Protein AF-K3XAG9-F1 (afdb_monomer)

Sequence (320 aa):
MLSTRRTRASVVAALALLCLGATLAASASCPAAPACTLSTDCGSACNATQACLATIVSCQCFGEMANQLVLLIPFDPTKSLALRTTQLEYKEIVSGSDDTASNSWATNDDLKKIAALRLPSSITDVVIRGGTSLVGLNKSVVANVAFDESFLSIQTSLTKIMLENLNLTASMANLAANLPQNLVSMSFQNNLLKEFPASLSAQKDCQYLYLGYNNIAEINPSHEMSALTELALQVNEVSSFTAYFPKLTFLDLANNQLKGVPETISKHESLTTLHLGGNSIPAFVQSHVAQSIKTLTLYRNHMTKFDAILPNLEYLYRGG

Radius of gyration: 21.8 Å; Cα contacts (8 Å, |Δi|>4): 794; chains: 1; bounding box: 45×39×65 Å

Organism: Globisporangium ultimum (strain ATCC 200006 / CBS 805.95 / DAOM BR144) (NCBI:txid431595)

pLDDT: mean 83.32, std 18.49, range [27.48, 98.88]

Nearest PDB structures (foldseek):
  7xzh-assembly1_A  TM=6.993E-01  e=4.213E-06  Homo sapiens
  3o6n-assembly1_A  TM=7.208E-01  e=1.856E-04  Anopheles gambiae
  4xgo-assembly1_B  TM=5.008E-01  e=3.084E-04  Anopheles gambiae
  1xeu-assembly1_A  TM=8.251E-01  e=3.929E-02  Listeria monocytogenes
  8suf-assembly2_B  TM=3.549E-01  e=1.856E-04  Caenorhabditis elegans

Secondary structure (DSSP, 8-state):
--------HHHHHHHTTTTSS-----SS---SPPTTEEES--TTSS-TT-EEEE-SS-EEEE--BTTEEEEEE---HHHHHHT-SS--SS--------TTTT-TTTB-SS--EEPPP---TT--EEEEEESS-SS---TT--B--EE-TTTTTT-TT--EEEEESB--TTTHHHHHHHS-TT-SEEE-TTS--SS--GGGGG-SS--EEE-TTS---EE-GGG--TT--EEE--SS---EE----TT--EEE--SS--SS--GGGGG-TT--EEE-TTS---EEEGGG--TT--EEE--SS---EEE---TT--EEE---

Foldseek 3Di:
DDDDDDDPPPVCVVVVCQQPDDDDEADDDADPDPALEKELVGPPQDPNQWIWHDTNHHIQTFDPDQAETAAEEEADQVVLVVQDPDDDPDWPPPDADQCCVVPVSRYDHSHAEYEAYDHDLSHQEYHHEYHRHPDDDTQSQAHEHYYDLQNDLPPQNHQYYAYERHQCQPPLLSCLQRHHLNHQEYHYYRRQDQADNLSVLSNANHAYYHHDSYAHAEAAQSNEHANHAEYAHANYAHQYHHHAHANHQYYHPAQYAHQAQHLNQLVNLNHAEYEHDNYAHQEDEQSNDNLNHQYYAHHNYNYPYYHHDNPNHNYYHHHD

InterPro domains:
  IPR001611 Leucine-rich repeat [PF00560] (247-266)
  IPR032675 Leucine-rich repeat domain superfamily [G3DSA:3.80.10.10] (80-320)
  IPR050333 Small Leucine-Rich Proteoglycans [PTHR45712] (154-316)

Mean predicted aligned error: 8.69 Å

Structure (mmCIF, N/CA/C/O backbone):
data_AF-K3XAG9-F1
#
_entry.id   AF-K3XAG9-F1
#
loop_
_atom_site.group_PDB
_atom_site.id
_atom_site.type_symbol
_atom_site.label_atom_id
_atom_site.label_alt_id
_atom_site.label_comp_id
_atom_site.label_asym_id
_atom_site.label_entity_id
_atom_site.label_seq_id
_atom_site.pdbx_PDB_ins_code
_atom_site.Cartn_x
_atom_site.Cartn_y
_atom_site.Cartn_z
_atom_site.occupancy
_atom_site.B_iso_or_equiv
_atom_site.auth_seq_id
_atom_site.auth_comp_id
_atom_site.auth_asym_id
_atom_site.auth_atom_id
_atom_site.pdbx_PDB_model_num
ATOM 1 N N . MET A 1 1 ? -22.685 -20.850 -14.325 1.00 33.16 1 MET A N 1
ATOM 2 C CA . MET A 1 1 ? -22.200 -21.282 -15.651 1.00 33.16 1 MET A CA 1
ATOM 3 C C . MET A 1 1 ? -20.688 -21.360 -15.591 1.00 33.16 1 MET A C 1
ATOM 5 O O . MET A 1 1 ? -20.030 -20.333 -15.495 1.00 33.16 1 MET A O 1
ATOM 9 N N . LEU A 1 2 ? -20.161 -22.582 -15.522 1.00 33.16 2 LEU A N 1
ATOM 10 C CA . LEU A 1 2 ? -18.733 -22.850 -15.628 1.00 33.16 2 LEU A CA 1
ATOM 11 C C . LEU A 1 2 ? -18.311 -22.661 -17.089 1.00 33.16 2 LEU A C 1
ATOM 13 O O . LEU A 1 2 ? -18.814 -23.368 -17.954 1.00 33.16 2 LEU A O 1
ATOM 17 N N . SER A 1 3 ? -17.375 -21.752 -17.345 1.00 27.48 3 SER A N 1
ATOM 18 C CA . SER A 1 3 ? -16.621 -21.698 -18.599 1.00 27.48 3 SER A CA 1
ATOM 19 C C . SER A 1 3 ? -15.142 -21.890 -18.278 1.00 27.48 3 SER A C 1
ATOM 21 O O . SER A 1 3 ? -14.403 -20.954 -17.989 1.00 27.48 3 SER A O 1
ATOM 23 N N . THR A 1 4 ? -14.771 -23.166 -18.230 1.00 30.66 4 THR A N 1
ATOM 24 C CA . THR A 1 4 ? -13.507 -23.747 -18.705 1.00 30.66 4 THR A CA 1
ATOM 25 C C . THR A 1 4 ? -12.382 -22.777 -19.092 1.00 30.66 4 THR A C 1
ATOM 27 O O . THR A 1 4 ? -12.393 -22.154 -20.150 1.00 30.66 4 THR A O 1
ATOM 30 N N . ARG A 1 5 ? -11.324 -22.786 -18.269 1.00 37.97 5 ARG A N 1
ATOM 31 C CA . ARG A 1 5 ? -9.939 -22.546 -18.702 1.00 37.97 5 ARG A CA 1
ATOM 32 C C . ARG A 1 5 ? -9.543 -23.528 -19.815 1.00 37.97 5 ARG A C 1
ATOM 34 O O . ARG A 1 5 ? -9.988 -24.672 -19.796 1.00 37.97 5 ARG A O 1
ATOM 41 N N . ARG A 1 6 ? -8.537 -23.104 -20.594 1.00 30.83 6 ARG A N 1
ATOM 42 C CA . ARG A 1 6 ? -7.684 -23.843 -21.555 1.00 30.83 6 ARG A CA 1
ATOM 43 C C . ARG A 1 6 ? -8.070 -23.655 -23.023 1.00 30.83 6 ARG A C 1
ATOM 45 O O . ARG A 1 6 ? -8.668 -24.538 -23.605 1.00 30.83 6 ARG A O 1
ATOM 52 N N . THR A 1 7 ? -7.603 -22.549 -23.606 1.00 31.84 7 THR A N 1
ATOM 53 C CA . THR A 1 7 ? -6.753 -22.546 -24.817 1.00 31.84 7 THR A CA 1
ATOM 54 C C . THR A 1 7 ? -6.330 -21.112 -25.156 1.00 31.84 7 THR A C 1
ATOM 56 O O . THR A 1 7 ? -6.994 -20.412 -25.910 1.00 31.84 7 THR A O 1
ATOM 59 N N . ARG A 1 8 ? -5.166 -20.690 -24.655 1.00 32.69 8 ARG A N 1
ATOM 60 C CA . ARG A 1 8 ? -4.232 -19.869 -25.447 1.00 32.69 8 ARG A CA 1
ATOM 61 C C . ARG A 1 8 ? -2.871 -20.565 -25.514 1.00 32.69 8 ARG A C 1
ATOM 63 O O . ARG A 1 8 ? -1.832 -19.942 -25.419 1.00 32.69 8 ARG A O 1
ATOM 70 N N . ALA A 1 9 ? -2.880 -21.884 -25.710 1.00 31.00 9 ALA A N 1
ATOM 71 C CA . ALA A 1 9 ? -1.668 -22.627 -26.062 1.00 31.00 9 ALA A CA 1
ATOM 72 C C . ALA A 1 9 ? -1.166 -22.287 -27.485 1.00 31.00 9 ALA A C 1
ATOM 74 O O . ALA A 1 9 ? -0.045 -22.629 -27.831 1.00 31.00 9 ALA A O 1
ATOM 75 N N . SER A 1 10 ? -1.961 -21.578 -28.295 1.00 31.47 10 SER A N 1
ATOM 76 C CA . SER A 1 10 ? -1.649 -21.316 -29.707 1.00 31.47 10 SER A CA 1
ATOM 77 C C . SER A 1 10 ? -0.977 -19.961 -29.977 1.00 31.47 10 SER A C 1
ATOM 79 O O . SER A 1 10 ? -0.495 -19.746 -31.079 1.00 31.47 10 SER A O 1
ATOM 81 N N . VAL A 1 11 ? -0.930 -19.055 -28.991 1.00 35.19 11 VAL A N 1
ATOM 82 C CA . VAL A 1 11 ? -0.227 -17.753 -29.099 1.00 35.19 11 VAL A CA 1
ATOM 83 C C . VAL A 1 11 ? 0.917 -17.658 -28.080 1.00 35.19 11 VAL A C 1
ATOM 85 O O . VAL A 1 11 ? 1.967 -17.095 -28.373 1.00 35.19 11 VAL A O 1
ATOM 88 N N . VAL A 1 12 ? 0.777 -18.320 -26.924 1.00 33.12 12 VAL A N 1
ATOM 89 C CA . VAL A 1 12 ? 1.811 -18.390 -25.874 1.00 33.12 12 VAL A CA 1
ATOM 90 C C . VAL A 1 12 ? 3.065 -19.144 -26.337 1.00 33.12 12 VAL A C 1
ATOM 92 O O . VAL A 1 12 ? 4.166 -18.799 -25.925 1.00 33.12 12 VAL A O 1
ATOM 95 N N . ALA A 1 13 ? 2.940 -20.112 -27.252 1.00 30.38 13 ALA A N 1
ATOM 96 C CA . ALA A 1 13 ? 4.100 -20.822 -27.798 1.00 30.38 13 ALA A CA 1
ATOM 97 C C . ALA A 1 13 ? 4.979 -19.957 -28.727 1.00 30.38 13 ALA A C 1
ATOM 99 O O . ALA A 1 13 ? 6.118 -20.329 -28.982 1.00 30.38 13 ALA A O 1
ATOM 100 N N . ALA A 1 14 ? 4.486 -18.812 -29.214 1.00 34.28 14 ALA A N 1
ATOM 101 C CA . ALA A 1 14 ? 5.278 -17.892 -30.033 1.00 34.28 14 ALA A CA 1
ATOM 102 C C . ALA A 1 14 ? 5.925 -16.757 -29.212 1.00 34.28 14 ALA A C 1
ATOM 104 O O . ALA A 1 14 ? 6.956 -16.235 -29.621 1.00 34.28 14 ALA A O 1
ATOM 105 N N . LEU A 1 15 ? 5.361 -16.401 -28.050 1.00 38.75 15 LEU A N 1
ATOM 106 C CA . LEU A 1 15 ? 5.875 -15.325 -27.188 1.00 38.75 15 LEU A CA 1
ATOM 107 C C . LEU A 1 15 ? 6.821 -15.836 -26.089 1.00 38.75 15 LEU A C 1
ATOM 109 O O . LEU A 1 15 ? 7.868 -15.237 -25.877 1.00 38.75 15 LEU A O 1
ATOM 113 N N . ALA A 1 16 ? 6.565 -17.015 -25.504 1.00 36.56 16 ALA A N 1
ATOM 114 C CA . ALA A 1 16 ? 7.420 -17.604 -24.460 1.00 36.56 16 ALA A CA 1
ATOM 115 C C . ALA A 1 16 ? 8.834 -18.021 -24.940 1.00 36.56 16 ALA A C 1
ATOM 117 O O . ALA A 1 16 ? 9.671 -18.431 -24.135 1.00 36.56 16 ALA A O 1
ATOM 118 N N . LEU A 1 17 ? 9.112 -17.926 -26.245 1.00 41.03 17 LEU A N 1
ATOM 119 C CA . LEU A 1 17 ? 10.431 -18.169 -26.839 1.00 41.03 17 LEU A CA 1
ATOM 120 C C . LEU A 1 17 ? 11.261 -16.891 -27.050 1.00 41.03 17 LEU A C 1
ATOM 122 O O . LEU A 1 17 ? 12.435 -16.989 -27.400 1.00 41.03 17 LEU A O 1
ATOM 126 N N . LEU A 1 18 ? 10.722 -15.695 -26.798 1.00 48.84 18 LEU A N 1
ATOM 127 C CA . LEU A 1 18 ? 11.417 -14.442 -27.126 1.00 48.84 18 LEU A CA 1
ATOM 128 C C . LEU A 1 18 ? 12.482 -14.000 -26.116 1.00 48.84 18 LEU A C 1
ATOM 130 O O . LEU A 1 18 ? 13.228 -13.074 -26.414 1.00 48.84 18 LEU A O 1
ATOM 134 N N . CYS A 1 19 ? 12.617 -14.667 -24.966 1.00 49.66 19 CYS A N 1
ATOM 135 C CA . CYS A 1 19 ? 13.745 -14.477 -24.038 1.00 49.66 19 CYS A CA 1
ATOM 136 C C . CYS A 1 19 ? 14.527 -15.792 -23.774 1.00 49.66 19 CYS A C 1
ATOM 138 O O . CYS A 1 19 ? 15.356 -15.842 -22.861 1.00 49.66 19 CYS A O 1
ATOM 140 N N . LEU A 1 20 ? 14.305 -16.848 -24.575 1.00 43.75 20 LEU A N 1
ATOM 141 C CA . LEU A 1 20 ? 15.031 -18.126 -24.518 1.00 43.75 20 LEU A CA 1
ATOM 142 C C . LEU A 1 20 ? 15.520 -18.529 -25.918 1.00 43.75 20 LEU A C 1
ATOM 144 O O . LEU A 1 20 ? 14.846 -19.244 -26.646 1.00 43.75 20 LEU A O 1
ATOM 148 N N . GLY A 1 21 ? 16.732 -18.084 -26.252 1.00 49.22 21 GLY A N 1
ATOM 149 C CA . GLY A 1 21 ? 17.584 -18.700 -27.270 1.00 49.22 21 GLY A CA 1
ATOM 150 C C . GLY A 1 21 ? 17.006 -18.817 -28.683 1.00 49.22 21 GLY A C 1
ATOM 151 O O . GLY A 1 21 ? 16.682 -19.914 -29.115 1.00 49.22 21 GLY A O 1
ATOM 152 N N . ALA A 1 22 ? 17.017 -17.731 -29.456 1.00 33.47 22 ALA A N 1
ATOM 153 C CA . ALA A 1 22 ? 17.158 -17.821 -30.908 1.00 33.47 22 ALA A CA 1
ATOM 154 C C . ALA A 1 22 ? 17.734 -16.518 -31.469 1.00 33.47 22 ALA A C 1
ATOM 156 O O . ALA A 1 22 ? 17.211 -15.430 -31.246 1.00 33.47 22 ALA A O 1
ATOM 157 N N . THR A 1 23 ? 18.832 -16.646 -32.207 1.00 40.75 23 THR A N 1
ATOM 158 C CA . THR A 1 23 ? 19.365 -15.611 -33.088 1.00 40.75 23 THR A CA 1
ATOM 159 C C . THR A 1 23 ? 18.392 -15.398 -34.240 1.00 40.75 23 THR A C 1
ATOM 161 O O . THR A 1 23 ? 18.231 -16.314 -35.040 1.00 40.75 23 THR A O 1
ATOM 164 N N . LEU A 1 24 ? 17.781 -14.220 -34.350 1.00 35.72 24 LEU A N 1
ATOM 165 C CA . LEU A 1 24 ? 17.350 -13.632 -35.621 1.00 35.72 24 LEU A CA 1
ATOM 166 C C . LEU A 1 24 ? 17.076 -12.138 -35.419 1.00 35.72 24 LEU A C 1
ATOM 168 O O . LEU A 1 24 ? 16.463 -11.723 -34.441 1.00 35.72 24 LEU A O 1
ATOM 172 N N . ALA A 1 25 ? 17.631 -11.348 -36.334 1.00 41.72 25 ALA A N 1
ATOM 173 C CA . ALA A 1 25 ? 17.708 -9.898 -36.281 1.00 41.72 25 ALA A CA 1
ATOM 174 C C . ALA A 1 25 ? 16.334 -9.229 -36.397 1.00 41.72 25 ALA A C 1
ATOM 176 O O . ALA A 1 25 ? 15.524 -9.604 -37.244 1.00 41.72 25 ALA A O 1
ATOM 177 N N . ALA A 1 26 ? 16.128 -8.177 -35.606 1.00 35.06 26 ALA A N 1
ATOM 178 C CA . ALA A 1 26 ? 15.002 -7.275 -35.753 1.00 35.06 26 ALA A CA 1
ATOM 179 C C . ALA A 1 26 ? 15.427 -5.937 -36.347 1.00 35.06 26 ALA A C 1
ATOM 181 O O . ALA A 1 26 ? 16.318 -5.251 -35.846 1.00 35.06 26 ALA A O 1
ATOM 182 N N . SER A 1 27 ? 14.752 -5.578 -37.431 1.00 44.66 27 SER A N 1
ATOM 183 C CA . SER A 1 27 ? 14.710 -4.237 -37.993 1.00 44.66 27 SER A CA 1
ATOM 184 C C . SER A 1 27 ? 13.867 -3.314 -37.102 1.00 44.66 27 SER A C 1
ATOM 186 O O . SER A 1 27 ? 12.751 -3.684 -36.746 1.00 44.66 27 SER A O 1
ATOM 188 N N . ALA A 1 28 ? 14.387 -2.103 -36.858 1.00 48.75 28 ALA A N 1
ATOM 189 C CA . ALA A 1 28 ? 13.927 -1.033 -35.956 1.00 48.75 28 ALA A CA 1
ATOM 190 C C . ALA A 1 28 ? 14.433 -1.176 -34.506 1.00 48.75 28 ALA A C 1
ATOM 192 O O . ALA A 1 28 ? 13.967 -1.983 -33.710 1.00 48.75 28 ALA A O 1
ATOM 193 N N . SER A 1 29 ? 15.461 -0.381 -34.211 1.00 60.06 29 SER A N 1
ATOM 194 C CA . SER A 1 29 ? 16.334 -0.439 -33.042 1.00 60.06 29 SER A CA 1
ATOM 195 C C . SER A 1 29 ? 15.606 -0.146 -31.732 1.00 60.06 29 SER A C 1
ATOM 197 O O . SER A 1 29 ? 15.383 1.017 -31.385 1.00 60.06 29 SER A O 1
ATOM 199 N N . CYS A 1 30 ? 15.313 -1.198 -30.973 1.00 62.97 30 CYS A N 1
ATOM 200 C CA . CYS A 1 30 ? 15.148 -1.062 -29.535 1.00 62.97 30 CYS A CA 1
ATOM 201 C C . CYS A 1 30 ? 16.411 -0.456 -28.895 1.00 62.97 30 CYS A C 1
ATOM 203 O O . CYS A 1 30 ? 17.520 -0.671 -29.394 1.00 62.97 30 CYS A O 1
ATOM 205 N N . PRO A 1 31 ? 16.254 0.293 -27.795 1.00 63.91 31 PRO A N 1
ATOM 206 C CA . PRO A 1 31 ? 17.356 0.871 -27.025 1.00 63.91 31 PRO A CA 1
ATOM 207 C C . PRO A 1 31 ? 18.333 -0.201 -26.520 1.00 63.91 31 PRO A C 1
ATOM 209 O O . PRO A 1 31 ? 17.979 -1.373 -26.388 1.00 63.91 31 PRO A O 1
ATOM 212 N N . ALA A 1 32 ? 19.543 0.218 -26.140 1.00 66.56 32 ALA A N 1
ATOM 213 C CA . ALA A 1 32 ? 20.574 -0.629 -25.529 1.00 66.56 32 ALA A CA 1
ATOM 214 C C . ALA A 1 32 ? 20.250 -1.029 -24.067 1.00 66.56 32 ALA A C 1
ATOM 216 O O . ALA A 1 32 ? 21.124 -1.032 -23.201 1.00 66.56 32 ALA A O 1
ATOM 217 N N . ALA A 1 33 ? 18.987 -1.338 -23.767 1.00 68.88 33 ALA A N 1
ATOM 218 C CA . ALA A 1 33 ? 18.581 -1.921 -22.497 1.00 68.88 33 ALA A CA 1
ATOM 219 C C . ALA A 1 33 ? 18.710 -3.456 -22.568 1.00 68.88 33 ALA A C 1
ATOM 221 O O . ALA A 1 33 ? 18.448 -4.044 -23.620 1.00 68.88 33 ALA A O 1
ATOM 222 N N . PRO A 1 34 ? 19.086 -4.139 -21.470 1.00 80.56 34 PRO A N 1
ATOM 223 C CA . PRO A 1 34 ? 19.064 -5.597 -21.431 1.00 80.56 34 PRO A CA 1
ATOM 224 C C . PRO A 1 34 ? 17.669 -6.137 -21.767 1.00 80.56 34 PRO A C 1
ATOM 226 O O . PRO A 1 34 ? 16.664 -5.573 -21.327 1.00 80.56 34 PRO A O 1
ATOM 229 N N . ALA A 1 35 ? 17.606 -7.254 -22.495 1.00 80.56 35 ALA A N 1
ATOM 230 C CA . ALA A 1 35 ? 16.340 -7.906 -22.822 1.00 80.56 35 ALA A CA 1
ATOM 231 C C . ALA A 1 35 ? 15.493 -8.156 -21.562 1.00 80.56 35 ALA A C 1
ATOM 233 O O . ALA A 1 35 ? 16.030 -8.429 -20.483 1.00 80.56 35 ALA A O 1
ATOM 234 N N . CYS A 1 36 ? 14.168 -8.100 -21.713 1.00 84.25 36 CYS A N 1
ATOM 235 C CA . CYS A 1 36 ? 13.219 -8.293 -20.622 1.00 84.25 36 CYS A CA 1
ATOM 236 C C . CYS A 1 36 ? 13.309 -7.187 -19.521 1.00 84.25 36 CYS A C 1
ATOM 238 O O . CYS A 1 36 ? 12.968 -7.430 -18.357 1.00 84.25 36 CYS A O 1
ATOM 240 N N . THR A 1 37 ? 13.744 -5.967 -19.894 1.00 86.00 37 THR A N 1
ATOM 241 C CA . THR A 1 37 ? 13.804 -4.766 -19.027 1.00 86.00 37 THR A CA 1
ATOM 242 C C . THR A 1 37 ? 12.875 -3.655 -19.524 1.00 86.00 37 THR A 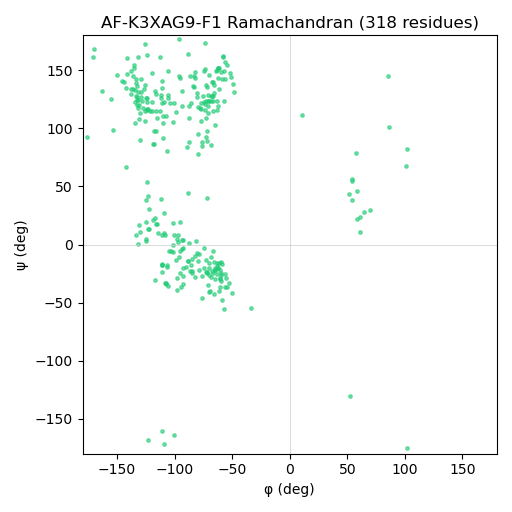C 1
ATOM 244 O O . THR A 1 37 ? 12.935 -3.286 -20.698 1.00 86.00 37 THR A O 1
ATOM 247 N N . LEU A 1 38 ? 12.041 -3.095 -18.638 1.00 90.19 38 LEU A N 1
ATOM 248 C CA . LEU A 1 38 ? 11.243 -1.895 -18.930 1.00 90.19 38 LEU A CA 1
ATOM 249 C C . LEU A 1 38 ? 12.103 -0.629 -18.779 1.00 90.19 38 LEU A C 1
ATOM 251 O O . LEU A 1 38 ? 12.754 -0.456 -17.747 1.00 90.19 38 LEU A O 1
ATOM 255 N N . SER A 1 39 ? 12.070 0.257 -19.774 1.00 88.31 39 SER A N 1
ATOM 256 C CA . SER A 1 39 ? 12.826 1.517 -19.832 1.00 88.31 39 SER A CA 1
ATOM 257 C C . SER A 1 39 ? 11.988 2.645 -20.444 1.00 88.31 39 SER A C 1
ATOM 259 O O . SER A 1 39 ? 11.008 2.388 -21.134 1.00 88.31 39 SER A O 1
ATOM 261 N N . THR A 1 40 ? 12.372 3.901 -20.213 1.00 86.25 40 THR A N 1
ATOM 262 C CA . THR A 1 40 ? 11.834 5.074 -20.937 1.00 86.25 40 THR A CA 1
ATOM 263 C C . THR A 1 40 ? 12.745 5.545 -22.068 1.00 86.25 40 THR A C 1
ATOM 265 O O . THR A 1 40 ? 12.345 6.362 -22.889 1.00 86.25 40 THR A O 1
ATOM 268 N N . ASP A 1 41 ? 13.988 5.070 -22.110 1.00 83.50 41 ASP A N 1
ATOM 269 C CA . ASP A 1 41 ? 14.853 5.275 -23.267 1.00 83.50 41 ASP A CA 1
ATOM 270 C C . ASP A 1 41 ? 14.440 4.257 -24.319 1.00 83.50 41 ASP A C 1
ATOM 272 O O . ASP A 1 41 ? 14.842 3.112 -24.200 1.00 83.50 41 ASP A O 1
ATOM 276 N N . CYS A 1 42 ? 13.579 4.642 -25.263 1.00 82.50 42 CYS A N 1
ATOM 277 C CA . CYS A 1 42 ? 12.987 3.746 -26.262 1.00 82.50 42 CYS A CA 1
ATOM 278 C C . CYS A 1 42 ? 13.480 4.011 -27.686 1.00 82.50 42 CYS A C 1
ATOM 280 O O . CYS A 1 42 ? 12.939 3.452 -28.643 1.00 82.50 42 CYS A O 1
ATOM 282 N N . GLY A 1 43 ? 14.483 4.880 -27.849 1.00 81.50 43 GLY A N 1
ATOM 283 C CA . GLY A 1 43 ? 14.854 5.409 -29.158 1.00 81.50 43 GLY A CA 1
ATOM 284 C C . GLY A 1 43 ? 13.636 5.999 -29.878 1.00 81.50 43 GLY A C 1
ATOM 285 O O . GLY A 1 43 ? 12.874 6.768 -29.298 1.00 81.50 43 GLY A O 1
ATOM 286 N N . SER A 1 44 ? 13.429 5.607 -31.135 1.00 83.06 44 SER A N 1
ATOM 287 C CA . SER A 1 44 ? 12.246 5.967 -31.931 1.00 83.06 44 SER A CA 1
ATOM 288 C C . SER A 1 44 ? 11.146 4.895 -31.933 1.00 83.06 44 SER A C 1
ATOM 290 O O . SER A 1 44 ? 10.201 5.003 -32.712 1.00 83.06 44 SER A O 1
ATOM 292 N N . ALA A 1 45 ? 11.264 3.846 -31.107 1.00 83.12 45 ALA A N 1
ATOM 293 C CA . ALA A 1 45 ? 10.346 2.706 -31.143 1.00 83.12 45 ALA A CA 1
ATOM 294 C C . ALA A 1 45 ? 8.976 2.998 -30.507 1.00 83.12 45 ALA A C 1
ATOM 296 O O . ALA A 1 45 ? 7.986 2.383 -30.894 1.00 83.12 45 ALA A O 1
ATOM 297 N N . CYS A 1 46 ? 8.917 3.927 -29.548 1.00 83.94 46 CYS A N 1
ATOM 298 C CA . CYS A 1 46 ? 7.697 4.317 -28.843 1.00 83.94 46 CYS A CA 1
ATOM 299 C C . CYS A 1 46 ? 7.550 5.838 -28.812 1.00 83.94 46 CYS A C 1
ATOM 301 O O . CYS A 1 46 ? 8.527 6.569 -28.995 1.00 83.94 46 CYS A O 1
ATOM 303 N N . ASN A 1 47 ? 6.333 6.323 -28.555 1.00 81.94 47 ASN A N 1
ATOM 304 C CA . ASN A 1 47 ? 6.108 7.754 -28.376 1.00 81.94 47 ASN A CA 1
ATOM 305 C C . ASN A 1 47 ? 6.903 8.271 -27.170 1.00 81.94 47 ASN A C 1
ATOM 307 O O . ASN A 1 47 ? 7.103 7.549 -26.197 1.00 81.94 47 ASN A O 1
ATOM 311 N N . ALA A 1 48 ? 7.286 9.550 -27.190 1.00 76.19 48 ALA A N 1
ATOM 312 C CA . ALA A 1 48 ? 8.070 10.170 -26.115 1.00 76.19 48 ALA A CA 1
ATOM 313 C C . ALA A 1 48 ? 7.384 10.136 -24.732 1.00 76.19 48 ALA A C 1
ATOM 315 O O . ALA A 1 48 ? 8.027 10.378 -23.715 1.00 76.19 48 ALA A O 1
ATOM 316 N N . THR A 1 49 ? 6.079 9.855 -24.689 1.00 75.31 49 THR A N 1
ATOM 317 C CA . THR A 1 49 ? 5.299 9.719 -23.455 1.00 75.31 49 THR A CA 1
ATOM 318 C C . THR A 1 49 ? 5.188 8.287 -22.941 1.00 75.31 49 THR A C 1
ATOM 320 O O . THR A 1 49 ? 4.603 8.067 -21.885 1.00 75.31 49 THR A O 1
ATOM 323 N N . GLN A 1 50 ? 5.722 7.318 -23.682 1.00 82.62 50 GLN A N 1
ATOM 324 C CA . GLN A 1 50 ? 5.593 5.896 -23.401 1.00 82.62 50 GLN A CA 1
ATOM 325 C C . GLN A 1 50 ? 6.893 5.316 -22.843 1.00 82.62 50 GLN A C 1
ATOM 327 O O . GLN A 1 50 ? 7.994 5.737 -23.192 1.00 82.62 50 GLN A O 1
ATOM 332 N N . ALA A 1 51 ? 6.748 4.298 -22.002 1.00 87.50 51 ALA A N 1
ATOM 333 C CA . ALA A 1 51 ? 7.831 3.381 -21.676 1.00 87.50 51 ALA A CA 1
ATOM 334 C C . ALA A 1 51 ? 7.844 2.218 -22.681 1.00 87.50 51 ALA A C 1
ATOM 336 O O . ALA A 1 51 ? 6.857 1.974 -23.372 1.00 87.50 51 ALA A O 1
ATOM 337 N N . CYS A 1 52 ? 8.935 1.466 -22.745 1.00 86.75 52 CYS A N 1
ATOM 338 C CA . CYS A 1 52 ? 9.063 0.292 -23.596 1.00 86.75 52 CYS A CA 1
ATOM 339 C C . CYS A 1 52 ? 9.715 -0.878 -22.872 1.00 86.75 52 CYS A C 1
ATOM 341 O O . CYS A 1 52 ? 10.632 -0.712 -22.066 1.00 86.75 52 CYS A O 1
ATOM 343 N N . LEU A 1 53 ? 9.264 -2.082 -23.209 1.00 87.12 53 LEU A N 1
ATOM 344 C CA . LEU A 1 53 ? 9.972 -3.319 -22.920 1.00 87.12 53 LEU A CA 1
ATOM 345 C C . LEU A 1 53 ? 10.824 -3.683 -24.132 1.00 87.12 53 LEU A C 1
ATOM 347 O O . LEU A 1 53 ? 10.280 -3.950 -25.205 1.00 87.12 53 LEU A O 1
ATOM 351 N N . ALA A 1 54 ? 12.140 -3.750 -23.943 1.00 79.12 54 ALA A N 1
ATOM 352 C CA . ALA A 1 54 ? 13.033 -4.321 -24.942 1.00 79.12 54 ALA A CA 1
ATOM 353 C C . ALA A 1 54 ? 12.946 -5.857 -24.895 1.00 79.12 54 ALA A C 1
ATOM 355 O O . ALA A 1 54 ? 13.295 -6.480 -23.886 1.00 79.12 54 ALA A O 1
ATOM 356 N N . THR A 1 55 ? 12.490 -6.476 -25.982 1.00 71.19 55 THR A N 1
ATOM 357 C CA . THR A 1 55 ? 12.629 -7.923 -26.204 1.00 71.19 55 THR A CA 1
ATOM 358 C C . THR A 1 55 ? 13.866 -8.198 -27.062 1.00 71.19 55 THR A C 1
ATOM 360 O O . THR A 1 55 ? 14.538 -7.271 -27.513 1.00 71.19 55 THR A O 1
ATOM 363 N N . ILE A 1 56 ? 14.182 -9.471 -27.314 1.00 64.81 56 ILE A N 1
ATOM 364 C CA . ILE A 1 56 ? 15.297 -9.835 -28.203 1.00 64.81 56 ILE A CA 1
ATOM 365 C C . ILE A 1 56 ? 15.057 -9.347 -29.648 1.00 64.81 56 ILE A C 1
ATOM 367 O O . ILE A 1 56 ? 16.021 -9.113 -30.374 1.00 64.81 56 ILE A O 1
ATOM 371 N N . VAL A 1 57 ? 13.795 -9.169 -30.068 1.00 68.81 57 VAL A N 1
ATOM 372 C CA . VAL A 1 57 ? 13.429 -8.918 -31.477 1.00 68.81 57 VAL A CA 1
ATOM 373 C C . VAL A 1 57 ? 12.459 -7.749 -31.702 1.00 68.81 57 VAL A C 1
ATOM 375 O O . VAL A 1 57 ? 12.043 -7.503 -32.828 1.00 68.81 57 VAL A O 1
ATOM 378 N N . SER A 1 58 ? 12.016 -7.044 -30.667 1.00 74.50 58 SER A N 1
ATOM 379 C CA . SER A 1 58 ? 11.047 -5.947 -30.809 1.00 74.50 58 SER A CA 1
ATOM 380 C C . SER A 1 58 ? 10.892 -5.150 -29.519 1.00 74.50 58 SER A C 1
ATOM 382 O O . SER A 1 58 ? 11.333 -5.578 -28.449 1.00 74.50 58 SER A O 1
ATOM 384 N N . CYS A 1 59 ? 10.230 -4.000 -29.622 1.00 78.50 59 CYS A N 1
ATOM 385 C CA . CYS A 1 59 ? 9.842 -3.185 -28.481 1.00 78.50 59 CYS A CA 1
ATOM 386 C C . CYS A 1 59 ? 8.328 -3.215 -28.329 1.00 78.50 59 CYS A C 1
ATOM 388 O O . CYS A 1 59 ? 7.599 -3.028 -29.303 1.00 78.50 59 CYS A O 1
ATOM 390 N N . GLN A 1 60 ? 7.864 -3.409 -27.098 1.00 84.75 60 GLN A N 1
ATOM 391 C CA . GLN A 1 60 ? 6.462 -3.225 -26.735 1.00 84.75 60 GLN A CA 1
ATOM 392 C C . GLN A 1 60 ? 6.328 -1.925 -25.944 1.00 84.75 60 GLN A C 1
ATOM 394 O O . GLN A 1 60 ? 7.070 -1.734 -24.986 1.00 84.75 60 GLN A O 1
ATOM 399 N N . CYS A 1 61 ? 5.413 -1.041 -26.342 1.00 84.62 61 CYS A N 1
ATOM 400 C CA . CYS A 1 61 ? 5.218 0.274 -25.725 1.00 84.62 61 CYS A CA 1
ATOM 401 C C . CYS A 1 61 ? 4.102 0.251 -24.667 1.00 84.62 61 CYS A C 1
ATOM 403 O O . CYS A 1 61 ? 3.072 -0.389 -24.870 1.00 84.62 61 CYS A O 1
ATOM 405 N N . PHE A 1 62 ? 4.284 1.000 -23.577 1.00 84.00 62 PHE A N 1
ATOM 406 C CA . PHE A 1 62 ? 3.384 1.104 -22.424 1.00 84.00 62 PHE A CA 1
ATOM 407 C C . PHE A 1 62 ? 3.090 2.580 -22.111 1.00 84.00 62 PHE A C 1
ATOM 409 O O . PHE A 1 62 ? 3.997 3.408 -22.175 1.00 84.00 62 PHE A O 1
ATOM 416 N N . GLY A 1 63 ? 1.855 2.910 -21.710 1.00 70.75 63 GLY A N 1
ATOM 417 C CA . GLY A 1 63 ? 1.471 4.262 -21.267 1.00 70.75 63 GLY A CA 1
ATOM 418 C C . GLY A 1 63 ? 0.730 5.072 -22.332 1.00 70.75 63 GLY A C 1
ATOM 419 O O . GLY A 1 63 ? 1.255 6.044 -22.865 1.00 70.75 63 GLY A O 1
ATOM 420 N N . GLU A 1 64 ? -0.490 4.652 -22.674 1.00 65.69 64 GLU A N 1
ATOM 421 C CA . GLU A 1 64 ? -1.325 5.329 -23.682 1.00 65.69 64 GLU A CA 1
ATOM 422 C C . GLU A 1 64 ? -2.143 6.506 -23.105 1.00 65.69 64 GLU A C 1
ATOM 424 O O . GLU A 1 64 ? -2.506 7.431 -23.829 1.00 65.69 64 GLU A O 1
ATOM 429 N N . MET A 1 65 ? -2.405 6.514 -21.793 1.00 60.66 65 MET A N 1
ATOM 430 C CA . MET A 1 65 ? -3.163 7.580 -21.129 1.00 60.66 65 MET A CA 1
ATOM 431 C C . MET A 1 65 ? -2.265 8.770 -20.774 1.00 60.66 65 MET A C 1
ATOM 433 O O . MET A 1 65 ? -1.172 8.594 -20.241 1.00 60.66 65 MET A O 1
ATOM 437 N N . ALA A 1 66 ? -2.751 9.993 -21.017 1.00 69.31 66 ALA A N 1
ATOM 438 C CA . ALA A 1 66 ? -1.959 11.225 -20.905 1.00 69.31 66 ALA A CA 1
ATOM 439 C C . ALA A 1 66 ? -1.300 11.450 -19.529 1.00 69.31 66 ALA A C 1
ATOM 441 O O . ALA A 1 66 ? -0.275 12.132 -19.459 1.00 69.31 66 ALA A O 1
ATOM 442 N N . ASN A 1 67 ? -1.868 10.882 -18.458 1.00 86.06 67 ASN A N 1
ATOM 443 C CA . ASN A 1 67 ? -1.414 11.080 -17.084 1.00 86.06 67 ASN A CA 1
ATOM 444 C C . ASN A 1 67 ? -1.073 9.806 -16.298 1.00 86.06 67 ASN A C 1
ATOM 446 O O . ASN A 1 67 ? -0.745 9.905 -15.115 1.00 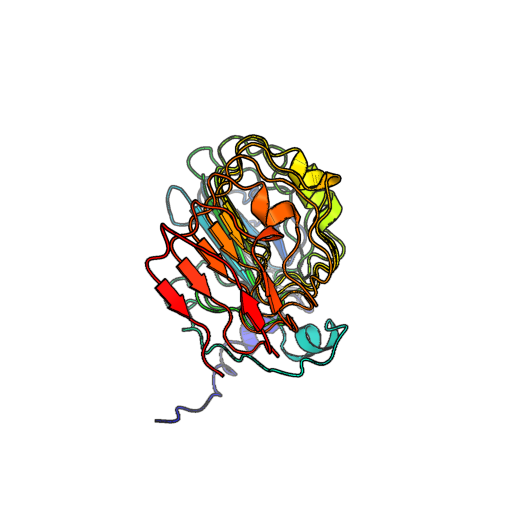86.06 67 ASN A O 1
ATOM 450 N N . GLN A 1 68 ? -1.118 8.625 -16.920 1.00 88.12 68 GLN A N 1
ATOM 451 C CA . GLN A 1 68 ? -0.918 7.372 -16.196 1.00 88.12 68 GLN A CA 1
ATOM 452 C C . GLN A 1 68 ? -0.123 6.335 -16.992 1.00 88.12 68 GLN A C 1
ATOM 454 O O . GLN A 1 68 ? -0.423 6.038 -18.149 1.00 88.12 68 GLN A O 1
ATOM 459 N N . LEU A 1 69 ? 0.837 5.707 -16.312 1.00 89.56 69 LEU A N 1
ATOM 460 C CA . LEU A 1 69 ? 1.498 4.486 -16.762 1.00 89.56 69 LEU A CA 1
ATOM 461 C C . LEU A 1 69 ? 0.890 3.281 -16.035 1.00 89.56 69 LEU A C 1
ATOM 463 O O . LEU A 1 69 ? 0.945 3.217 -14.808 1.00 89.56 69 LEU A O 1
ATOM 467 N N . VAL A 1 70 ? 0.354 2.316 -16.787 1.00 89.31 70 VAL A N 1
ATOM 468 C CA . VAL A 1 70 ? -0.147 1.041 -16.247 1.00 89.31 70 VAL A CA 1
ATOM 469 C C . VAL A 1 70 ? 0.664 -0.121 -16.807 1.00 89.31 70 VAL A C 1
ATOM 471 O O . VAL A 1 70 ? 0.871 -0.222 -18.014 1.00 89.31 70 VAL A O 1
ATOM 474 N N . LEU A 1 71 ? 1.094 -1.014 -15.923 1.00 89.94 71 LEU A N 1
ATOM 475 C CA . LEU A 1 71 ? 1.812 -2.234 -16.252 1.00 89.94 71 LEU A CA 1
ATOM 476 C C . LEU A 1 71 ? 1.218 -3.406 -15.469 1.00 89.94 71 LEU A C 1
ATOM 478 O O . LEU A 1 71 ? 1.177 -3.393 -14.241 1.00 89.94 71 LEU A O 1
ATOM 482 N N . LEU A 1 72 ? 0.774 -4.422 -16.195 1.00 88.94 72 LEU A N 1
ATOM 483 C CA . LEU A 1 72 ? 0.239 -5.680 -15.696 1.00 88.94 72 LEU A CA 1
ATOM 484 C C . LEU A 1 72 ? 1.256 -6.784 -15.990 1.00 88.94 72 LEU A C 1
ATOM 486 O O . LEU A 1 72 ? 1.640 -6.988 -17.137 1.00 88.94 72 LEU A O 1
ATOM 490 N N . ILE A 1 73 ? 1.714 -7.491 -14.964 1.00 88.00 73 ILE A N 1
ATOM 491 C CA . ILE A 1 73 ? 2.790 -8.481 -15.071 1.00 88.00 73 ILE A CA 1
ATOM 492 C C . ILE A 1 73 ? 2.213 -9.852 -14.724 1.00 88.00 73 ILE A C 1
ATOM 494 O O . ILE A 1 73 ? 2.090 -10.171 -13.539 1.00 88.00 73 ILE A O 1
ATOM 498 N N . PRO A 1 74 ? 1.831 -10.690 -15.701 1.00 82.75 74 PRO A N 1
ATOM 499 C CA . PRO A 1 74 ? 1.396 -12.052 -15.443 1.00 82.75 74 PRO A CA 1
ATOM 500 C C . PRO A 1 74 ? 2.377 -12.800 -14.535 1.00 82.75 74 PRO A C 1
ATOM 502 O O . PRO A 1 74 ? 3.594 -12.712 -14.672 1.00 82.75 74 PRO A O 1
ATOM 505 N N . PHE A 1 75 ? 1.835 -13.557 -13.588 1.00 76.88 75 PHE A N 1
ATOM 506 C CA . PHE A 1 75 ? 2.631 -14.406 -12.713 1.00 76.88 75 PHE A CA 1
ATOM 507 C C . PHE A 1 75 ? 2.669 -15.837 -13.250 1.00 76.88 75 PHE A C 1
ATOM 509 O O . PHE A 1 75 ? 1.671 -16.370 -13.737 1.00 76.88 75 PHE A O 1
ATOM 516 N N . ASP A 1 76 ? 3.805 -16.503 -13.062 1.00 73.75 76 ASP A N 1
ATOM 517 C CA . ASP A 1 76 ? 3.878 -17.960 -13.107 1.00 73.75 76 ASP A CA 1
ATOM 518 C C . ASP A 1 76 ? 3.239 -18.511 -11.818 1.00 73.75 76 ASP A C 1
ATOM 520 O O . ASP A 1 76 ? 3.770 -18.269 -10.726 1.00 73.75 76 ASP A O 1
ATOM 524 N N . PRO A 1 77 ? 2.119 -19.257 -11.893 1.00 69.12 77 PRO A N 1
ATOM 525 C CA . PRO A 1 77 ? 1.426 -19.739 -10.702 1.00 69.12 77 PRO A CA 1
ATOM 526 C C . PRO A 1 77 ? 2.291 -20.637 -9.813 1.00 69.12 77 PRO A C 1
ATOM 528 O O . PRO A 1 77 ? 2.108 -20.646 -8.598 1.00 69.12 77 PRO A O 1
ATOM 531 N N . THR A 1 78 ? 3.222 -21.394 -10.399 1.00 71.19 78 THR A N 1
ATOM 532 C CA . THR A 1 78 ? 4.082 -22.323 -9.658 1.00 71.19 78 THR A CA 1
ATOM 533 C C . THR A 1 78 ? 5.175 -21.578 -8.905 1.00 71.19 78 THR A C 1
ATOM 535 O O . THR A 1 78 ? 5.339 -21.787 -7.704 1.00 71.19 78 THR A O 1
ATOM 538 N N . LYS A 1 79 ? 5.853 -20.630 -9.564 1.00 74.75 79 LYS A N 1
ATOM 539 C CA . LYS A 1 79 ? 6.870 -19.781 -8.923 1.00 74.75 79 LYS A CA 1
ATOM 540 C C . LYS A 1 79 ? 6.251 -18.871 -7.877 1.00 74.75 79 LYS A C 1
ATOM 542 O O . LYS A 1 79 ? 6.771 -18.761 -6.774 1.00 74.75 79 LYS A O 1
ATOM 547 N N . SER A 1 80 ? 5.103 -18.277 -8.190 1.00 74.25 80 SER A N 1
ATOM 548 C CA . SER A 1 80 ? 4.371 -17.450 -7.239 1.00 74.25 80 SER A CA 1
ATOM 549 C C . SER A 1 80 ? 3.947 -18.237 -5.996 1.00 74.25 80 SER A C 1
ATOM 551 O O . SER A 1 80 ? 3.964 -17.689 -4.898 1.00 74.25 80 SER A O 1
ATOM 553 N N . LEU A 1 81 ? 3.570 -19.511 -6.142 1.00 71.31 81 LEU A N 1
ATOM 554 C CA . LEU A 1 81 ? 3.258 -20.374 -5.003 1.00 71.31 81 LEU A CA 1
ATOM 555 C C . LEU A 1 81 ? 4.513 -20.755 -4.202 1.00 71.31 81 LEU A C 1
ATOM 557 O O . LEU A 1 81 ? 4.438 -20.845 -2.982 1.00 71.31 81 LEU A O 1
ATOM 561 N N . ALA A 1 82 ? 5.657 -20.934 -4.864 1.00 76.62 82 ALA A N 1
ATOM 562 C CA . ALA A 1 82 ? 6.930 -21.249 -4.213 1.00 76.62 82 ALA A CA 1
ATOM 563 C C . ALA A 1 82 ? 7.516 -20.074 -3.409 1.00 76.62 82 ALA A C 1
ATOM 565 O O . ALA A 1 82 ? 8.238 -20.296 -2.443 1.00 76.62 82 ALA A O 1
ATOM 566 N N . LEU A 1 83 ? 7.189 -18.831 -3.772 1.00 74.69 83 LEU A N 1
ATOM 567 C CA . LEU A 1 83 ? 7.605 -17.630 -3.035 1.00 74.69 83 LEU A CA 1
ATOM 568 C C . LEU A 1 83 ? 6.829 -17.419 -1.721 1.00 74.69 83 LEU A C 1
ATOM 570 O O . LEU A 1 83 ? 7.110 -16.475 -0.984 1.00 74.69 83 LEU A O 1
ATOM 574 N N . ARG A 1 84 ? 5.852 -18.278 -1.408 1.00 71.81 84 ARG A N 1
ATOM 575 C CA . ARG A 1 84 ? 5.060 -18.168 -0.179 1.00 71.81 84 ARG A CA 1
ATOM 576 C C . ARG A 1 84 ? 5.820 -18.755 0.997 1.00 71.81 84 ARG A C 1
ATOM 578 O O . ARG A 1 84 ? 6.215 -19.915 0.973 1.00 71.81 84 ARG A O 1
ATOM 585 N N . THR A 1 85 ? 5.957 -17.970 2.059 1.00 58.50 85 THR A N 1
ATOM 586 C CA . THR A 1 85 ? 6.588 -18.422 3.306 1.00 58.50 85 THR A CA 1
ATOM 587 C C . THR A 1 85 ? 5.605 -19.070 4.282 1.00 58.50 85 THR A C 1
ATOM 589 O O . THR A 1 85 ? 6.044 -19.716 5.227 1.00 58.50 85 THR A O 1
ATOM 592 N N . THR A 1 86 ? 4.293 -18.919 4.073 1.00 55.94 86 THR A N 1
ATOM 593 C CA . THR A 1 86 ? 3.237 -19.454 4.947 1.00 55.94 86 THR A CA 1
ATOM 594 C C . THR A 1 86 ? 2.142 -20.152 4.136 1.00 55.94 86 THR A C 1
ATOM 596 O O . THR A 1 86 ? 1.784 -19.724 3.034 1.00 55.94 86 THR A O 1
ATOM 599 N N . GLN A 1 87 ? 1.604 -21.257 4.667 1.00 55.47 87 GLN A N 1
ATOM 600 C CA . GLN A 1 87 ? 0.363 -21.836 4.151 1.00 55.47 87 GLN A CA 1
ATOM 601 C C . GLN A 1 87 ? -0.786 -20.880 4.477 1.00 55.47 87 GLN A C 1
ATOM 603 O O . GLN A 1 87 ? -0.960 -20.484 5.624 1.00 55.47 87 GLN A O 1
ATOM 608 N N . LEU A 1 88 ? -1.576 -20.510 3.471 1.00 53.84 88 LEU A N 1
ATOM 609 C CA . LEU A 1 88 ? -2.813 -19.774 3.708 1.00 53.84 88 LEU A CA 1
ATOM 610 C C . LEU A 1 88 ? -3.874 -20.754 4.217 1.00 53.84 88 LEU A C 1
ATOM 612 O O . LEU A 1 88 ? -4.219 -21.695 3.503 1.00 53.84 88 LEU A O 1
ATOM 616 N N . GLU A 1 89 ? -4.429 -20.499 5.401 1.00 44.50 89 GLU A N 1
ATOM 617 C CA . GLU A 1 89 ? -5.636 -21.192 5.881 1.00 44.50 89 GLU A CA 1
ATOM 618 C C . GLU A 1 89 ? -6.870 -20.836 5.035 1.00 44.50 89 GLU A C 1
ATOM 620 O O . GLU A 1 89 ? -7.807 -21.623 4.921 1.00 44.50 89 GLU A O 1
ATOM 625 N N . TYR A 1 90 ? -6.851 -19.671 4.378 1.00 43.56 90 TYR A N 1
ATOM 626 C CA . TYR A 1 90 ? -7.952 -19.171 3.565 1.00 43.56 90 TYR A CA 1
ATOM 627 C C . TYR A 1 90 ? -7.454 -18.729 2.186 1.00 43.56 90 TYR A C 1
ATOM 629 O O . TYR A 1 90 ? -6.672 -17.789 2.036 1.00 43.56 90 TYR A O 1
ATOM 637 N N . LYS A 1 91 ? -7.884 -19.452 1.151 1.00 45.78 91 LYS A N 1
ATOM 638 C CA . LYS A 1 91 ? -7.536 -19.178 -0.244 1.00 45.78 91 LYS A CA 1
ATOM 639 C C . LYS A 1 91 ? -8.577 -18.215 -0.815 1.00 45.78 91 LYS A C 1
ATOM 641 O O . LYS A 1 91 ? -9.530 -18.662 -1.448 1.00 45.78 91 LYS A O 1
ATOM 646 N N . GLU A 1 92 ? -8.411 -16.910 -0.608 1.00 48.97 92 GLU A N 1
ATOM 647 C CA . GLU A 1 92 ? -9.192 -15.919 -1.362 1.00 48.97 92 GLU A CA 1
ATOM 648 C C . GLU A 1 92 ? -8.746 -15.937 -2.823 1.00 48.97 92 GLU A C 1
ATOM 650 O O . GLU A 1 92 ? -7.872 -15.198 -3.269 1.00 48.97 92 GLU A O 1
ATOM 655 N N . ILE A 1 93 ? -9.343 -16.843 -3.595 1.00 47.00 93 ILE A N 1
ATOM 656 C CA . ILE A 1 93 ? -9.339 -16.750 -5.047 1.00 47.00 93 ILE A CA 1
ATOM 657 C C . ILE A 1 93 ? -10.362 -15.673 -5.394 1.00 47.00 93 ILE A C 1
ATOM 659 O O . ILE A 1 93 ? -11.523 -15.978 -5.657 1.00 47.00 93 ILE A O 1
ATOM 663 N N . VAL A 1 94 ? -9.949 -14.409 -5.376 1.00 49.50 94 VAL A N 1
ATOM 664 C CA . VAL A 1 94 ? -10.773 -13.358 -5.970 1.00 49.50 94 VAL A CA 1
ATOM 665 C C . VAL A 1 94 ? -10.723 -13.557 -7.484 1.00 49.50 94 VAL A C 1
ATOM 667 O O . VAL A 1 94 ? -9.669 -13.454 -8.112 1.00 49.50 94 VAL A O 1
ATOM 670 N N . SER A 1 95 ? -11.861 -13.927 -8.070 1.00 48.91 95 SER A N 1
ATOM 671 C CA . SER A 1 95 ? -12.060 -13.964 -9.516 1.00 48.91 95 SER A CA 1
ATOM 672 C C . SER A 1 95 ? -12.134 -12.528 -10.038 1.00 48.91 95 SER A C 1
ATOM 674 O O . SER A 1 95 ? -13.213 -11.942 -10.078 1.00 48.91 95 SER A O 1
ATOM 676 N N . GLY A 1 96 ? -10.988 -11.945 -10.382 1.00 56.59 96 GLY A N 1
ATOM 677 C CA . GLY A 1 96 ? -10.936 -10.701 -11.152 1.00 56.59 96 GLY A CA 1
ATOM 678 C C . GLY A 1 96 ? -11.291 -10.949 -12.619 1.00 56.59 96 GLY A C 1
ATOM 679 O O . GLY A 1 96 ? -11.064 -12.047 -13.141 1.00 56.59 96 GLY A O 1
ATOM 680 N N . SER A 1 97 ? -11.854 -9.940 -13.285 1.00 63.47 97 SER A N 1
ATOM 681 C CA . SER A 1 97 ? -11.922 -9.904 -14.748 1.00 63.47 97 SER A CA 1
ATOM 682 C C . SER A 1 97 ? -10.509 -9.870 -15.325 1.00 63.47 97 SER A C 1
ATOM 684 O O . SER A 1 97 ? -9.619 -9.248 -14.756 1.00 63.47 97 SER A O 1
ATOM 686 N N . ASP A 1 98 ? -10.281 -10.548 -16.446 1.00 71.38 98 ASP A N 1
ATOM 687 C CA . ASP A 1 98 ? -9.030 -10.390 -17.186 1.00 71.38 98 ASP A CA 1
ATOM 688 C C . ASP A 1 98 ? -9.080 -9.067 -17.961 1.00 71.38 98 ASP A C 1
ATOM 690 O O . ASP A 1 98 ? -9.798 -8.949 -18.956 1.00 71.38 98 ASP A O 1
ATOM 694 N N . ASP A 1 99 ? -8.337 -8.068 -17.488 1.00 76.81 99 ASP A N 1
ATOM 695 C CA . ASP A 1 99 ? -8.347 -6.718 -18.050 1.00 76.81 99 ASP A CA 1
ATOM 696 C C . ASP A 1 99 ? -7.334 -6.566 -19.193 1.00 76.81 99 ASP A C 1
ATOM 698 O O . ASP A 1 99 ? -7.233 -5.489 -19.781 1.00 76.81 99 ASP A O 1
ATOM 702 N N . THR A 1 100 ? -6.601 -7.627 -19.552 1.00 71.19 100 THR A N 1
ATOM 703 C CA . THR A 1 100 ? -5.607 -7.594 -20.641 1.00 71.19 100 THR A CA 1
ATOM 704 C C . THR A 1 100 ? -6.238 -7.483 -22.020 1.00 71.19 100 THR A C 1
ATOM 706 O O . THR A 1 100 ? -5.581 -7.041 -22.956 1.00 71.19 100 THR A O 1
ATOM 709 N N . ALA A 1 101 ? -7.520 -7.830 -22.161 1.00 69.44 101 ALA A N 1
ATOM 710 C CA . ALA A 1 101 ? -8.266 -7.550 -23.383 1.00 69.44 101 ALA A CA 1
ATOM 711 C C . ALA A 1 101 ? -8.518 -6.042 -23.556 1.00 69.44 101 ALA A C 1
ATOM 713 O O . ALA A 1 101 ? -8.403 -5.528 -24.664 1.00 69.44 101 ALA A O 1
ATOM 714 N N . SER A 1 102 ? -8.825 -5.341 -22.460 1.00 74.94 102 SER A N 1
ATOM 715 C CA . SER A 1 102 ? -9.083 -3.895 -22.447 1.00 74.94 102 SER A CA 1
ATOM 716 C C . SER A 1 102 ? -7.795 -3.067 -22.397 1.00 74.94 102 SER A C 1
ATOM 718 O O . SER A 1 102 ? -7.762 -1.948 -22.894 1.00 74.94 102 SER A O 1
ATOM 720 N N . ASN A 1 103 ? -6.733 -3.624 -21.811 1.00 71.19 103 ASN A N 1
ATOM 721 C CA . ASN A 1 103 ? -5.424 -2.997 -21.638 1.00 71.19 103 ASN A CA 1
ATOM 722 C C . ASN A 1 103 ? -4.334 -3.876 -22.262 1.00 71.19 103 ASN A C 1
ATOM 724 O O . ASN A 1 103 ? -3.364 -4.252 -21.601 1.00 71.19 103 ASN A O 1
ATOM 728 N N . SER A 1 104 ? -4.490 -4.235 -23.538 1.00 67.38 104 SER A N 1
ATOM 729 C CA . SER A 1 104 ? -3.532 -5.107 -24.237 1.00 67.38 104 SER A CA 1
ATOM 730 C C . SER A 1 104 ? -2.122 -4.521 -24.288 1.00 67.38 104 SER A C 1
ATOM 732 O O . SER A 1 104 ? -1.146 -5.258 -24.373 1.00 67.38 104 SER A O 1
ATOM 734 N N . TRP A 1 105 ? -2.010 -3.197 -24.198 1.00 69.56 105 TRP A N 1
ATOM 735 C CA . TRP A 1 105 ? -0.744 -2.481 -24.105 1.00 69.56 105 TRP A CA 1
ATOM 736 C C . TRP A 1 105 ? -0.077 -2.600 -22.729 1.00 69.56 105 TRP A C 1
ATOM 738 O O . TRP A 1 105 ? 1.122 -2.382 -22.636 1.00 69.56 105 TRP A O 1
ATOM 748 N N . ALA A 1 106 ? -0.815 -2.936 -21.666 1.00 76.38 106 ALA A N 1
ATOM 749 C CA . ALA A 1 106 ? -0.296 -2.958 -20.300 1.00 76.38 106 ALA A CA 1
ATOM 750 C C . ALA A 1 106 ? 0.295 -4.318 -19.893 1.00 76.38 106 ALA A C 1
ATOM 752 O O . ALA A 1 106 ? 1.045 -4.371 -18.927 1.00 76.38 106 ALA A O 1
ATOM 753 N N . THR A 1 107 ? -0.027 -5.419 -20.580 1.00 78.44 107 THR A N 1
ATOM 754 C CA . THR A 1 107 ? 0.368 -6.778 -20.157 1.00 78.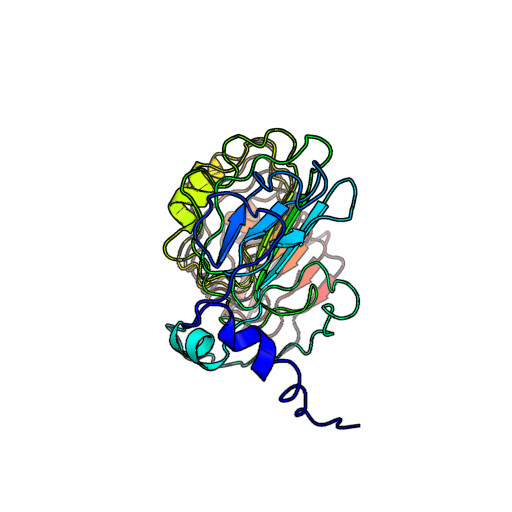44 107 THR A CA 1
ATOM 755 C C . THR A 1 107 ? 1.786 -7.174 -20.583 1.00 78.44 107 THR A C 1
ATOM 757 O O . THR A 1 107 ? 2.165 -6.954 -21.733 1.00 78.44 107 THR A O 1
ATOM 760 N N . ASN A 1 108 ? 2.556 -7.783 -19.670 1.00 75.62 108 ASN A N 1
ATOM 761 C CA . ASN A 1 108 ? 3.948 -8.185 -19.895 1.00 75.62 108 ASN A CA 1
ATOM 762 C C . ASN A 1 108 ? 4.401 -9.381 -19.030 1.00 75.62 108 ASN A C 1
ATOM 764 O O . ASN A 1 108 ? 4.777 -9.224 -17.868 1.00 75.62 108 ASN A O 1
ATOM 768 N N . ASP A 1 109 ? 4.377 -10.575 -19.611 1.00 73.56 109 ASP A N 1
ATOM 769 C CA . ASP A 1 109 ? 4.708 -11.875 -19.010 1.00 73.56 109 ASP A CA 1
ATOM 770 C C . ASP A 1 109 ? 6.214 -12.168 -18.912 1.00 73.56 109 ASP A C 1
ATOM 772 O O . ASP A 1 109 ? 6.626 -13.054 -18.159 1.00 73.56 109 ASP A O 1
ATOM 776 N N . ASP A 1 110 ? 7.037 -11.391 -19.613 1.00 76.06 110 ASP A N 1
ATOM 777 C CA . ASP A 1 110 ? 8.481 -11.599 -19.716 1.00 76.06 110 ASP A CA 1
ATOM 778 C C . ASP A 1 110 ? 9.304 -10.611 -18.869 1.00 76.06 110 ASP A C 1
ATOM 780 O O . ASP A 1 110 ? 10.527 -10.745 -18.761 1.00 76.06 110 ASP A O 1
ATOM 784 N N . LEU A 1 111 ? 8.661 -9.620 -18.243 1.00 85.94 111 LEU A N 1
ATOM 785 C CA . LEU A 1 111 ? 9.335 -8.572 -17.482 1.00 85.94 111 LEU A CA 1
ATOM 786 C C . LEU A 1 111 ? 10.110 -9.135 -16.287 1.00 85.94 111 LEU A C 1
ATOM 788 O O . LEU A 1 111 ? 9.537 -9.677 -15.343 1.00 85.94 111 LEU A O 1
ATOM 792 N N . LYS A 1 112 ? 11.427 -8.920 -16.288 1.00 86.56 112 LYS A N 1
ATOM 793 C CA . LYS A 1 112 ? 12.319 -9.345 -15.197 1.00 86.56 112 LYS A CA 1
ATOM 794 C C . LYS A 1 112 ? 12.828 -8.179 -14.365 1.00 86.56 112 LYS A C 1
ATOM 796 O O . LYS A 1 112 ? 13.047 -8.346 -13.166 1.00 86.56 112 LYS A O 1
ATOM 801 N N . LYS A 1 113 ? 13.035 -7.015 -14.987 1.00 90.00 113 LYS A N 1
ATOM 802 C CA . LYS A 1 113 ? 13.548 -5.813 -14.322 1.00 90.00 113 LYS A CA 1
ATOM 803 C C . LYS A 1 113 ? 12.852 -4.555 -14.837 1.00 90.00 113 LYS A C 1
ATOM 805 O O . LYS A 1 113 ? 12.551 -4.445 -16.021 1.00 90.00 113 LYS A O 1
ATOM 810 N N . ILE A 1 114 ? 12.671 -3.577 -13.962 1.00 92.38 114 ILE A N 1
ATOM 811 C CA . ILE A 1 114 ? 12.278 -2.216 -14.316 1.00 92.38 114 ILE A CA 1
ATOM 812 C C . ILE A 1 114 ? 13.464 -1.292 -14.048 1.00 92.38 114 ILE A C 1
ATOM 814 O O . ILE A 1 114 ? 13.996 -1.263 -12.936 1.00 92.38 114 ILE A O 1
ATOM 818 N N . ALA A 1 115 ? 13.920 -0.592 -15.085 1.00 91.00 115 ALA A N 1
ATOM 819 C CA . ALA A 1 115 ? 14.990 0.391 -14.983 1.00 91.00 115 ALA A CA 1
ATOM 820 C C . ALA A 1 115 ? 14.504 1.680 -14.296 1.00 91.00 115 ALA A C 1
ATOM 822 O O . ALA A 1 115 ? 13.313 1.860 -14.043 1.00 91.00 115 ALA A O 1
ATOM 823 N N . ALA A 1 116 ? 15.428 2.600 -14.028 1.00 91.56 116 ALA A N 1
ATOM 824 C CA . ALA A 1 116 ? 15.080 3.964 -13.653 1.00 91.56 116 ALA A CA 1
ATOM 825 C C . ALA A 1 116 ? 14.207 4.605 -14.740 1.00 91.56 116 ALA A C 1
ATOM 827 O O . ALA A 1 116 ? 14.611 4.662 -15.906 1.00 91.56 116 ALA A O 1
ATOM 828 N N . LEU A 1 117 ? 13.018 5.081 -14.374 1.00 91.44 117 LEU A N 1
ATOM 829 C CA . LEU A 1 117 ? 12.088 5.670 -15.328 1.00 91.44 117 LEU A CA 1
ATOM 830 C C . LEU A 1 117 ? 12.265 7.190 -15.384 1.00 91.44 117 LEU A C 1
ATOM 832 O O . LEU A 1 117 ? 12.295 7.870 -14.356 1.00 91.44 117 LEU A O 1
ATOM 836 N N . ARG A 1 118 ? 12.350 7.726 -16.607 1.00 90.31 118 ARG A N 1
ATOM 837 C CA . ARG A 1 118 ? 12.264 9.157 -16.939 1.00 90.31 118 ARG A CA 1
ATOM 838 C C . ARG A 1 118 ? 10.919 9.439 -17.602 1.00 90.31 118 ARG A C 1
ATOM 840 O O . ARG A 1 118 ? 10.830 9.467 -18.824 1.00 90.31 118 ARG A O 1
ATOM 847 N N . LEU A 1 119 ? 9.873 9.580 -16.793 1.00 89.25 119 LEU A N 1
ATOM 848 C CA . LEU A 1 119 ? 8.516 9.832 -17.271 1.00 89.25 119 LEU A CA 1
ATOM 849 C C . LEU A 1 119 ? 8.308 11.331 -17.568 1.00 89.25 119 LEU A C 1
ATOM 851 O O . LEU A 1 119 ? 8.919 12.176 -16.908 1.00 89.25 119 LEU A O 1
ATOM 855 N N . PRO A 1 120 ? 7.463 11.684 -18.553 1.00 88.25 120 PRO A N 1
ATOM 856 C CA . PRO A 1 120 ? 7.044 13.065 -18.760 1.00 88.25 120 PRO A CA 1
ATOM 857 C C . PRO A 1 120 ? 6.270 13.604 -17.556 1.00 88.25 120 PRO A C 1
ATOM 859 O O . PRO A 1 120 ? 5.538 12.864 -16.903 1.00 88.25 120 PRO A O 1
ATOM 862 N N . SER A 1 121 ? 6.326 14.921 -17.343 1.00 90.06 121 SER A N 1
ATOM 863 C CA . SER A 1 121 ? 5.607 15.593 -16.250 1.00 90.06 121 SER A CA 1
ATOM 864 C C . SER A 1 121 ? 4.082 15.490 -16.338 1.00 90.06 121 SER A C 1
ATOM 866 O O . SER A 1 121 ? 3.402 15.756 -15.351 1.00 90.06 121 SER A O 1
ATOM 868 N N . SER A 1 122 ? 3.538 15.115 -17.501 1.00 88.62 122 SER A N 1
ATOM 869 C CA . SER A 1 122 ? 2.112 14.828 -17.647 1.00 88.62 122 SER A CA 1
ATOM 870 C C . SER A 1 122 ? 1.700 13.565 -16.894 1.00 88.62 122 SER A C 1
ATOM 872 O O . SER A 1 122 ? 0.557 13.491 -16.461 1.00 88.62 122 SER A O 1
ATOM 874 N N . ILE A 1 123 ? 2.614 12.602 -16.706 1.00 90.19 123 ILE A N 1
ATOM 875 C CA . ILE A 1 123 ? 2.366 11.382 -15.941 1.00 90.19 123 ILE A CA 1
ATOM 876 C C . ILE A 1 123 ? 2.434 11.704 -14.448 1.00 90.19 123 ILE A C 1
ATOM 878 O O . ILE A 1 123 ? 3.477 12.097 -13.918 1.00 90.19 123 ILE A O 1
ATOM 882 N N . THR A 1 124 ? 1.305 11.514 -13.774 1.00 93.75 124 THR A N 1
ATOM 883 C CA . THR A 1 124 ? 1.132 11.731 -12.332 1.00 93.75 124 THR A CA 1
ATOM 884 C C . THR A 1 124 ? 0.921 10.424 -11.571 1.00 93.75 124 THR A C 1
ATOM 886 O O . THR A 1 124 ? 1.104 10.387 -10.352 1.00 93.75 124 THR A O 1
ATOM 889 N N . ASP A 1 125 ? 0.584 9.354 -12.294 1.00 93.50 125 ASP A N 1
ATOM 890 C CA . ASP A 1 125 ? 0.143 8.081 -11.744 1.00 93.50 125 ASP A CA 1
ATOM 891 C C . ASP A 1 125 ? 0.954 6.926 -12.344 1.00 93.50 125 ASP A C 1
ATOM 893 O O . ASP A 1 125 ? 1.012 6.748 -13.564 1.00 93.50 125 ASP A O 1
ATOM 897 N N . VAL A 1 126 ? 1.540 6.092 -11.485 1.00 94.12 126 VAL A N 1
ATOM 898 C CA . VAL A 1 126 ? 2.201 4.846 -11.897 1.00 94.12 126 VAL A CA 1
ATOM 899 C C . VAL A 1 126 ? 1.520 3.667 -11.224 1.00 94.12 126 VAL A C 1
ATOM 901 O O . VAL A 1 126 ? 1.461 3.586 -9.999 1.00 94.12 126 VAL A O 1
ATOM 904 N N . VAL A 1 127 ? 1.036 2.730 -12.033 1.00 93.44 127 VAL A N 1
ATOM 905 C CA . VAL A 1 127 ? 0.437 1.473 -11.587 1.00 93.44 127 VAL A CA 1
ATOM 906 C C . VAL A 1 127 ? 1.248 0.325 -12.167 1.00 93.44 127 VAL A C 1
ATOM 908 O O . VAL A 1 127 ? 1.274 0.123 -13.376 1.00 93.44 127 VAL A O 1
ATOM 911 N N . ILE A 1 128 ? 1.900 -0.445 -11.305 1.00 93.38 128 ILE A N 1
ATOM 912 C CA . ILE A 1 128 ? 2.577 -1.687 -11.665 1.00 93.38 128 ILE A CA 1
ATOM 913 C C . ILE A 1 128 ? 1.982 -2.784 -10.804 1.00 93.38 128 ILE A C 1
ATOM 915 O O . ILE A 1 128 ? 2.109 -2.772 -9.580 1.00 93.38 128 ILE A O 1
ATOM 919 N N . ARG A 1 129 ? 1.332 -3.745 -11.446 1.00 91.62 129 ARG A N 1
ATOM 920 C CA . ARG A 1 129 ? 0.632 -4.806 -10.743 1.00 91.62 129 ARG A CA 1
ATOM 921 C C . ARG A 1 129 ? 0.963 -6.177 -11.309 1.00 91.62 129 ARG A C 1
ATOM 923 O O . ARG A 1 129 ? 0.947 -6.377 -12.517 1.00 91.62 129 ARG A O 1
ATOM 930 N N . GLY A 1 130 ? 1.200 -7.145 -10.433 1.00 89.31 130 GLY A N 1
ATOM 931 C CA . GLY A 1 130 ? 1.244 -8.555 -10.802 1.00 89.31 130 GLY A CA 1
ATOM 932 C C . GLY A 1 130 ? -0.146 -9.132 -11.099 1.00 89.31 130 GLY A C 1
ATOM 933 O O . GLY A 1 130 ? -1.113 -8.913 -10.370 1.00 89.31 130 GLY A O 1
ATOM 934 N N . GLY A 1 131 ? -0.245 -9.931 -12.152 1.00 85.25 131 GLY A N 1
ATOM 935 C CA . GLY A 1 131 ? -1.481 -10.490 -12.681 1.00 85.25 131 GLY A CA 1
ATOM 936 C C . GLY A 1 131 ? -1.982 -9.752 -13.916 1.00 85.25 131 GLY A C 1
ATOM 937 O O . GLY A 1 131 ? -1.324 -8.873 -14.460 1.00 85.25 131 GLY A O 1
ATOM 938 N N . THR A 1 132 ? -3.163 -10.159 -14.365 1.00 80.25 132 THR A N 1
ATOM 939 C CA . THR A 1 132 ? -3.802 -9.686 -15.599 1.00 80.25 132 THR A CA 1
ATOM 940 C C . THR A 1 132 ? -5.017 -8.792 -15.327 1.00 80.25 132 THR A C 1
ATOM 942 O O . THR A 1 132 ? -5.772 -8.482 -16.241 1.00 80.25 132 THR A O 1
ATOM 945 N N . SER A 1 133 ? -5.229 -8.381 -14.072 1.00 81.12 133 SER A N 1
ATOM 946 C CA . SER A 1 133 ? -6.403 -7.616 -13.645 1.00 81.12 133 SER A CA 1
ATOM 947 C C . SER A 1 133 ? -6.034 -6.429 -12.762 1.00 81.12 133 SER A C 1
ATOM 949 O O . SER A 1 133 ? -5.225 -6.543 -11.836 1.00 81.12 133 SER A O 1
ATOM 951 N N . LEU A 1 134 ? -6.704 -5.305 -13.008 1.00 77.31 134 LEU A N 1
ATOM 952 C CA . LEU A 1 134 ? -6.770 -4.141 -12.131 1.00 77.31 134 LEU A CA 1
ATOM 953 C C . LEU A 1 134 ? -7.810 -4.318 -11.015 1.00 77.31 134 LEU A C 1
ATOM 955 O O . LEU A 1 134 ? -7.920 -3.452 -10.142 1.00 77.31 134 LEU A O 1
ATOM 959 N N . VAL A 1 135 ? -8.471 -5.474 -10.923 1.00 74.44 135 VAL A N 1
ATOM 960 C CA . VAL A 1 135 ? -9.435 -5.781 -9.863 1.00 74.44 135 VAL A CA 1
ATOM 961 C C . VAL A 1 135 ? -9.095 -7.094 -9.156 1.00 74.44 135 VAL A C 1
ATOM 963 O O . VAL A 1 135 ? -8.856 -8.129 -9.771 1.00 74.44 135 VAL A O 1
ATOM 966 N N . GLY A 1 136 ? -9.145 -7.058 -7.824 1.00 71.50 136 GLY A N 1
ATOM 967 C CA . GLY A 1 136 ? -8.953 -8.230 -6.976 1.00 71.50 136 GLY A CA 1
ATOM 968 C C . GLY A 1 136 ? -7.489 -8.530 -6.656 1.00 71.50 136 GLY A C 1
ATOM 969 O O . GLY A 1 136 ? -6.583 -8.339 -7.466 1.00 71.50 136 GLY A O 1
ATOM 970 N N . LEU A 1 137 ? -7.271 -9.022 -5.439 1.00 73.31 137 LEU A N 1
ATOM 971 C CA . LEU A 1 137 ? -5.970 -9.447 -4.939 1.00 73.31 137 LEU A CA 1
ATOM 972 C C . LEU A 1 137 ? -6.100 -10.881 -4.437 1.00 73.31 137 LEU A C 1
ATOM 974 O O . LEU A 1 137 ? -7.084 -11.232 -3.789 1.00 73.31 137 LEU A O 1
ATOM 978 N N . ASN A 1 138 ? -5.114 -11.717 -4.745 1.00 76.56 138 ASN A N 1
ATOM 979 C CA . ASN A 1 138 ? -5.020 -13.059 -4.183 1.00 76.56 138 ASN A CA 1
ATOM 980 C C . ASN A 1 138 ? -3.763 -13.102 -3.328 1.00 76.56 138 ASN A C 1
ATOM 982 O O . ASN A 1 138 ? -2.656 -13.064 -3.873 1.00 76.56 138 ASN A O 1
ATOM 986 N N . LYS A 1 139 ? -3.940 -13.146 -2.001 1.00 83.12 139 LYS A N 1
ATOM 987 C CA . LYS A 1 139 ? -2.829 -13.050 -1.051 1.00 83.12 139 LYS A CA 1
ATOM 988 C C . LYS A 1 139 ? -1.699 -14.007 -1.431 1.00 83.12 139 LYS A C 1
ATOM 990 O O . LYS A 1 139 ? -1.909 -15.189 -1.722 1.00 83.12 139 LYS A O 1
ATOM 995 N N . SER A 1 140 ? -0.488 -13.470 -1.447 1.00 81.00 140 SER A N 1
ATOM 996 C CA . SER A 1 140 ? 0.748 -14.166 -1.787 1.00 81.00 140 SER A CA 1
ATOM 997 C C . SER A 1 140 ? 0.809 -14.737 -3.213 1.00 81.00 140 SER A C 1
ATOM 999 O O . SER A 1 140 ? 1.711 -15.518 -3.522 1.00 81.00 140 SER A O 1
ATOM 1001 N N . VAL A 1 141 ? -0.130 -14.381 -4.098 1.00 83.94 141 VAL A N 1
ATOM 1002 C CA . VAL A 1 141 ? 0.058 -14.510 -5.545 1.00 83.94 141 VAL A CA 1
ATOM 1003 C C . VAL A 1 141 ? 0.726 -13.242 -6.054 1.00 83.94 141 VAL A C 1
ATOM 1005 O O . VAL A 1 141 ? 0.087 -12.195 -6.090 1.00 83.94 141 VAL A O 1
ATOM 1008 N N . VAL A 1 142 ? 1.997 -13.336 -6.436 1.00 87.12 142 VAL A N 1
ATOM 1009 C CA . VAL A 1 142 ? 2.811 -12.180 -6.814 1.00 87.12 142 VAL A CA 1
ATOM 1010 C C . VAL A 1 142 ? 3.664 -12.449 -8.051 1.00 87.12 142 VAL A C 1
ATOM 1012 O O . VAL A 1 142 ? 4.105 -13.578 -8.284 1.00 87.12 142 VAL A O 1
ATOM 1015 N N . ALA A 1 143 ? 3.925 -11.399 -8.825 1.00 89.25 143 ALA A N 1
ATOM 1016 C CA . ALA A 1 143 ? 4.937 -11.377 -9.870 1.00 89.25 143 ALA A CA 1
ATOM 1017 C C . ALA A 1 143 ? 6.317 -11.085 -9.268 1.00 89.25 143 ALA A C 1
ATOM 1019 O O . ALA A 1 143 ? 6.453 -10.304 -8.327 1.00 89.25 143 ALA A O 1
ATOM 1020 N N . ASN A 1 144 ? 7.359 -11.710 -9.810 1.00 88.69 144 ASN A N 1
ATOM 1021 C CA . ASN A 1 144 ? 8.727 -11.478 -9.363 1.00 88.69 144 ASN A CA 1
ATOM 1022 C C . ASN A 1 144 ? 9.430 -10.549 -10.353 1.00 88.69 144 ASN A C 1
ATOM 1024 O O . ASN A 1 144 ? 9.779 -10.983 -11.448 1.00 88.69 144 ASN A O 1
ATOM 1028 N N . VAL A 1 145 ? 9.624 -9.289 -9.963 1.00 89.88 145 VAL A N 1
ATOM 1029 C CA . VAL A 1 145 ? 10.235 -8.251 -10.799 1.00 89.88 145 VAL A CA 1
ATOM 1030 C C . VAL A 1 145 ? 11.262 -7.474 -9.984 1.00 89.88 145 VAL A C 1
ATOM 1032 O O . VAL A 1 145 ? 11.002 -7.081 -8.848 1.00 89.88 145 VAL A O 1
ATOM 1035 N N . ALA A 1 146 ? 12.447 -7.276 -10.554 1.00 90.88 146 ALA A N 1
ATOM 1036 C CA . ALA A 1 146 ? 13.486 -6.456 -9.951 1.00 90.88 146 ALA A CA 1
ATOM 1037 C C . ALA A 1 146 ? 13.254 -4.974 -10.265 1.00 90.88 146 ALA A C 1
ATOM 1039 O O . ALA A 1 146 ? 12.858 -4.620 -11.374 1.00 90.88 146 ALA A O 1
ATOM 1040 N N . PHE A 1 147 ? 13.577 -4.102 -9.317 1.00 92.81 147 PHE A N 1
ATOM 1041 C CA . PHE A 1 147 ? 13.577 -2.656 -9.518 1.00 92.81 147 PHE A CA 1
ATOM 1042 C C . PHE A 1 147 ? 15.004 -2.132 -9.491 1.00 92.81 147 PHE A C 1
ATOM 1044 O O . PHE A 1 147 ? 15.828 -2.592 -8.700 1.00 92.81 147 PHE A O 1
ATOM 1051 N N . ASP A 1 148 ? 15.298 -1.179 -10.367 1.00 91.81 148 ASP A N 1
ATOM 1052 C CA . ASP A 1 148 ? 16.514 -0.390 -10.259 1.00 91.81 148 ASP A CA 1
ATOM 1053 C C . ASP A 1 148 ? 16.527 0.432 -8.968 1.00 91.81 148 ASP A C 1
ATOM 1055 O O . ASP A 1 148 ? 15.475 0.857 -8.483 1.00 91.81 148 ASP A O 1
ATOM 1059 N N . GLU A 1 149 ? 17.718 0.692 -8.430 1.00 88.50 149 GLU A N 1
ATOM 1060 C CA . GLU A 1 149 ? 17.846 1.442 -7.183 1.00 88.50 149 GLU A CA 1
ATOM 1061 C C . GLU A 1 149 ? 17.259 2.854 -7.295 1.00 88.50 149 GLU A C 1
ATOM 1063 O O . GLU A 1 149 ? 16.713 3.387 -6.330 1.00 88.50 149 GLU A O 1
ATOM 1068 N N . SER A 1 150 ? 17.308 3.415 -8.507 1.00 89.81 150 SER A N 1
ATOM 1069 C CA . SER A 1 150 ? 16.834 4.756 -8.844 1.00 89.81 150 SER A CA 1
ATOM 1070 C C . SER A 1 150 ? 15.461 4.785 -9.533 1.00 89.81 150 SER A C 1
ATOM 1072 O O . SER A 1 150 ? 15.111 5.789 -10.149 1.00 89.81 150 SER A O 1
ATOM 1074 N N . PHE A 1 151 ? 14.672 3.705 -9.421 1.00 91.50 151 PHE A N 1
ATOM 1075 C CA . PHE A 1 151 ? 13.410 3.466 -10.142 1.00 91.50 151 PHE A CA 1
ATOM 1076 C C . PHE A 1 151 ? 12.566 4.725 -10.442 1.00 91.50 151 PHE A C 1
ATOM 1078 O O . PHE A 1 151 ? 12.262 4.979 -11.607 1.00 91.50 151 PHE A O 1
ATOM 1085 N N . LEU A 1 152 ? 12.221 5.528 -9.426 1.00 93.31 152 LEU A N 1
ATOM 1086 C CA . LEU A 1 152 ? 11.431 6.764 -9.573 1.00 93.31 152 LEU A CA 1
ATOM 1087 C C . LEU A 1 152 ? 12.046 7.972 -8.852 1.00 93.31 152 LEU A C 1
ATOM 1089 O O . LEU A 1 152 ? 11.362 8.971 -8.647 1.00 93.31 152 LEU A O 1
ATOM 1093 N N . SER A 1 153 ? 13.326 7.922 -8.481 1.00 91.50 153 SER A N 1
ATOM 1094 C CA . SER A 1 153 ? 13.930 8.923 -7.583 1.00 91.50 153 SER A CA 1
ATOM 1095 C C . SER A 1 153 ? 13.942 10.353 -8.132 1.00 91.50 153 SER A C 1
ATOM 1097 O O . SER A 1 153 ? 14.033 11.313 -7.373 1.00 91.50 153 SER A O 1
ATOM 1099 N N . ILE A 1 154 ? 13.820 10.503 -9.450 1.00 90.81 154 ILE A N 1
ATOM 1100 C CA . ILE A 1 154 ? 13.827 11.792 -10.154 1.00 90.81 154 ILE A CA 1
ATOM 1101 C C . ILE A 1 154 ? 12.425 12.284 -10.551 1.00 90.81 154 ILE A C 1
ATOM 1103 O O . ILE A 1 154 ? 12.306 13.338 -11.174 1.00 90.81 154 ILE A O 1
ATOM 1107 N N . GLN A 1 155 ? 11.367 11.524 -10.249 1.00 92.19 155 GLN A N 1
ATOM 1108 C CA . GLN A 1 155 ? 10.016 11.788 -10.749 1.00 92.19 155 GLN A CA 1
ATOM 1109 C C . GLN A 1 155 ? 9.227 12.742 -9.854 1.00 92.19 155 GLN A C 1
ATOM 1111 O O . GLN A 1 155 ? 8.475 12.319 -8.984 1.00 92.19 155 GLN A O 1
ATOM 1116 N N . THR A 1 156 ? 9.360 14.044 -10.093 1.00 92.88 156 THR A N 1
ATOM 1117 C CA . THR A 1 156 ? 8.740 15.089 -9.260 1.00 92.88 156 THR A CA 1
ATOM 1118 C C . THR A 1 156 ? 7.271 15.383 -9.576 1.00 92.88 156 THR A C 1
ATOM 1120 O O . THR A 1 156 ? 6.631 16.111 -8.825 1.00 92.88 156 THR A O 1
ATOM 1123 N N . SER A 1 157 ? 6.715 14.849 -10.668 1.00 93.25 157 SER A N 1
ATOM 1124 C CA . SER A 1 157 ? 5.295 15.017 -11.021 1.00 93.25 157 SER A CA 1
ATOM 1125 C C . SER A 1 157 ? 4.382 13.949 -10.417 1.00 93.25 157 SER A C 1
ATOM 1127 O O . SER A 1 157 ? 3.162 14.108 -10.435 1.00 93.25 157 SER A O 1
ATOM 1129 N N . LEU A 1 158 ? 4.941 12.852 -9.895 1.00 95.31 158 LEU A N 1
ATOM 1130 C CA . LEU A 1 158 ? 4.146 11.714 -9.443 1.00 95.31 158 LEU A CA 1
ATOM 1131 C C . LEU A 1 158 ? 3.448 12.006 -8.126 1.00 95.31 158 LEU A C 1
ATOM 1133 O O . LEU A 1 158 ? 4.094 12.257 -7.117 1.00 95.31 158 LEU A O 1
ATOM 1137 N N . THR A 1 159 ? 2.127 11.894 -8.130 1.00 97.12 159 THR A N 1
ATOM 1138 C CA . THR A 1 159 ? 1.295 12.031 -6.929 1.00 97.12 159 THR A CA 1
ATOM 1139 C C . THR A 1 159 ? 0.755 10.686 -6.460 1.00 97.12 159 THR A C 1
ATOM 1141 O O . THR A 1 159 ? 0.380 10.548 -5.294 1.00 97.12 159 THR A O 1
ATOM 1144 N N . LYS A 1 160 ? 0.746 9.673 -7.335 1.00 97.31 160 LYS A N 1
ATOM 1145 C CA . LYS A 1 160 ? 0.231 8.345 -7.021 1.00 97.31 160 LYS A CA 1
ATOM 1146 C C . LYS A 1 160 ? 1.140 7.236 -7.528 1.00 97.31 160 LYS A C 1
ATOM 1148 O O . LYS A 1 160 ? 1.539 7.213 -8.692 1.00 97.31 160 LYS A O 1
ATOM 1153 N N . ILE A 1 161 ? 1.389 6.265 -6.655 1.00 97.25 161 ILE A N 1
ATOM 1154 C CA . ILE A 1 161 ? 2.068 5.020 -7.003 1.00 97.25 161 ILE A CA 1
ATOM 1155 C C . ILE A 1 161 ? 1.298 3.817 -6.459 1.00 97.25 161 ILE A C 1
ATOM 1157 O O . ILE A 1 161 ? 0.918 3.769 -5.291 1.00 97.25 161 ILE A O 1
ATOM 1161 N N . MET A 1 162 ? 1.077 2.824 -7.312 1.00 96.44 162 MET A N 1
ATOM 1162 C CA . MET A 1 162 ? 0.505 1.534 -6.944 1.00 96.44 162 MET A CA 1
ATOM 1163 C C . MET A 1 162 ? 1.456 0.439 -7.414 1.00 96.44 162 MET A C 1
ATOM 1165 O O . MET A 1 162 ? 1.545 0.179 -8.610 1.00 96.44 162 MET A O 1
ATOM 1169 N N . LEU A 1 163 ? 2.178 -0.182 -6.484 1.00 96.31 163 LEU A N 1
ATOM 1170 C CA . LEU A 1 163 ? 2.992 -1.370 -6.731 1.00 96.31 163 LEU A CA 1
ATOM 1171 C C . LEU A 1 163 ? 2.313 -2.535 -6.021 1.00 96.31 163 LEU A C 1
ATOM 1173 O O . LEU A 1 163 ? 2.364 -2.604 -4.802 1.00 96.31 163 LEU A O 1
ATOM 1177 N N . GLU A 1 164 ? 1.636 -3.427 -6.731 1.00 94.81 164 GLU A N 1
ATOM 1178 C CA . GLU A 1 164 ? 0.768 -4.425 -6.087 1.00 94.81 164 GLU A CA 1
ATOM 1179 C C . GLU A 1 164 ? 0.942 -5.824 -6.668 1.00 94.81 164 GLU A C 1
ATOM 1181 O O . GLU A 1 164 ? 1.251 -5.976 -7.846 1.00 94.81 164 GLU A O 1
ATOM 1186 N N . ASN A 1 165 ? 0.700 -6.874 -5.879 1.00 91.81 165 ASN A N 1
ATOM 1187 C CA . ASN A 1 165 ? 0.941 -8.260 -6.305 1.00 91.81 165 ASN A CA 1
ATOM 1188 C C . ASN A 1 165 ? 2.386 -8.477 -6.809 1.00 91.81 165 ASN A C 1
ATOM 1190 O O . ASN A 1 165 ? 2.590 -9.189 -7.792 1.00 91.81 165 ASN A O 1
ATOM 1194 N N . LEU A 1 166 ? 3.399 -7.865 -6.194 1.00 92.00 166 LEU A N 1
ATOM 1195 C CA . LEU A 1 166 ? 4.810 -8.000 -6.572 1.00 92.00 166 LEU A CA 1
ATOM 1196 C C . LEU A 1 166 ? 5.625 -8.581 -5.414 1.00 92.00 166 LEU A C 1
ATOM 1198 O O . LEU A 1 166 ? 5.375 -8.308 -4.251 1.00 92.00 166 LEU A O 1
ATOM 1202 N N . ASN A 1 167 ? 6.661 -9.361 -5.688 1.00 92.12 167 ASN A N 1
ATOM 1203 C CA . ASN A 1 167 ? 7.597 -9.747 -4.638 1.00 92.12 167 ASN A CA 1
ATOM 1204 C C . ASN A 1 167 ? 8.532 -8.569 -4.305 1.00 92.12 167 ASN A C 1
ATOM 1206 O O . ASN A 1 167 ? 9.614 -8.466 -4.880 1.00 92.12 167 ASN A O 1
ATOM 1210 N N . LEU A 1 168 ? 8.136 -7.691 -3.375 1.00 93.88 168 LEU A N 1
ATOM 1211 C CA . LEU A 1 168 ? 8.959 -6.537 -2.976 1.00 93.88 168 LEU A CA 1
ATOM 1212 C C . LEU A 1 168 ? 9.863 -6.811 -1.771 1.00 93.88 168 LEU A C 1
ATOM 1214 O O . LEU A 1 168 ? 10.562 -5.904 -1.334 1.00 93.88 168 LEU A O 1
ATOM 1218 N N . THR A 1 169 ? 9.905 -8.036 -1.244 1.00 90.69 169 THR A N 1
ATOM 1219 C CA . THR A 1 169 ? 10.663 -8.369 -0.020 1.00 90.69 169 THR A CA 1
ATOM 1220 C C . THR A 1 169 ? 12.115 -7.885 -0.040 1.00 90.69 169 THR A C 1
ATOM 1222 O O . THR A 1 169 ? 12.587 -7.337 0.951 1.00 90.69 169 THR A O 1
ATOM 1225 N N . ALA A 1 170 ? 12.806 -8.032 -1.175 1.00 88.81 170 ALA A N 1
ATOM 1226 C CA . ALA A 1 170 ? 14.197 -7.612 -1.336 1.00 88.81 170 ALA A CA 1
ATOM 1227 C C . ALA A 1 170 ? 14.363 -6.137 -1.752 1.00 88.81 170 ALA A C 1
ATOM 1229 O O . ALA A 1 170 ? 15.425 -5.559 -1.541 1.00 88.81 170 ALA A O 1
ATOM 1230 N N . SER A 1 171 ? 13.342 -5.523 -2.358 1.00 92.25 171 SER A N 1
ATOM 1231 C CA . SER A 1 171 ? 13.448 -4.188 -2.969 1.00 92.25 171 SER A CA 1
ATOM 1232 C C . SER A 1 171 ? 12.759 -3.086 -2.165 1.00 92.25 171 SER A C 1
ATOM 1234 O O . SER A 1 171 ? 13.063 -1.915 -2.374 1.00 92.25 171 SER A O 1
ATOM 1236 N N . MET A 1 172 ? 11.852 -3.425 -1.243 1.00 93.81 172 MET A N 1
ATOM 1237 C CA . MET A 1 172 ? 10.981 -2.455 -0.572 1.00 93.81 172 MET A CA 1
ATOM 1238 C C . MET A 1 172 ? 11.758 -1.420 0.241 1.00 93.81 172 MET A C 1
ATOM 1240 O O . MET A 1 172 ? 11.408 -0.245 0.198 1.00 93.81 172 MET A O 1
ATOM 1244 N N . ALA A 1 173 ? 12.818 -1.827 0.945 1.00 92.06 173 ALA A N 1
ATOM 1245 C CA . ALA A 1 173 ? 13.634 -0.900 1.730 1.00 92.06 173 ALA A CA 1
ATOM 1246 C C . ALA A 1 173 ? 14.228 0.207 0.844 1.00 92.06 173 ALA A C 1
ATOM 1248 O O . ALA A 1 173 ? 14.085 1.392 1.142 1.00 92.06 173 ALA A O 1
ATOM 1249 N N . ASN A 1 174 ? 14.817 -0.178 -0.291 1.00 91.50 174 ASN A N 1
ATOM 1250 C CA . ASN A 1 174 ? 15.378 0.782 -1.231 1.00 91.50 174 ASN A CA 1
ATOM 1251 C C . ASN A 1 174 ? 14.295 1.593 -1.957 1.00 91.50 174 ASN A C 1
ATOM 1253 O O . ASN A 1 174 ? 14.447 2.802 -2.118 1.00 91.50 174 ASN A O 1
ATOM 1257 N N . LEU A 1 175 ? 13.194 0.953 -2.369 1.00 93.75 175 LEU A N 1
ATOM 1258 C CA . LEU A 1 175 ? 12.069 1.647 -2.994 1.00 93.75 175 LEU A CA 1
ATOM 1259 C C . LEU A 1 175 ? 11.543 2.743 -2.065 1.00 93.75 175 LEU A C 1
ATOM 1261 O O . LEU A 1 175 ? 11.554 3.904 -2.452 1.00 93.75 175 LEU A O 1
ATOM 1265 N N . ALA A 1 176 ? 11.180 2.407 -0.825 1.00 92.81 176 ALA A N 1
ATOM 1266 C CA . ALA A 1 176 ? 10.635 3.356 0.146 1.00 92.81 176 ALA A CA 1
ATOM 1267 C C . ALA A 1 176 ? 11.559 4.558 0.402 1.00 92.81 176 ALA A C 1
ATOM 1269 O O . ALA A 1 176 ? 11.070 5.672 0.577 1.00 92.81 176 ALA A O 1
ATOM 1270 N N . ALA A 1 177 ? 12.878 4.342 0.401 1.00 92.44 177 ALA A N 1
ATOM 1271 C CA . ALA A 1 177 ? 13.868 5.398 0.601 1.00 92.44 177 ALA A CA 1
ATOM 1272 C C . ALA A 1 177 ? 14.006 6.355 -0.598 1.00 92.44 177 ALA A C 1
ATOM 1274 O O . ALA A 1 177 ? 14.414 7.499 -0.414 1.00 92.44 177 ALA A O 1
ATOM 1275 N N . ASN A 1 178 ? 13.663 5.906 -1.808 1.00 93.62 178 ASN A N 1
ATOM 1276 C CA . ASN A 1 178 ? 13.899 6.634 -3.059 1.00 93.62 178 ASN A CA 1
ATOM 1277 C C . ASN A 1 178 ? 12.610 7.064 -3.775 1.00 93.62 178 ASN A C 1
ATOM 1279 O O . ASN A 1 178 ? 12.661 7.496 -4.927 1.00 93.62 178 ASN A O 1
ATOM 1283 N N . LEU A 1 179 ? 11.449 6.940 -3.131 1.00 95.00 179 LEU A N 1
ATOM 1284 C CA . LEU A 1 179 ? 10.196 7.428 -3.700 1.00 95.00 179 LEU A CA 1
ATOM 1285 C C . LEU A 1 179 ? 10.151 8.968 -3.724 1.00 95.00 179 LEU A C 1
ATOM 1287 O O . LEU A 1 179 ? 10.635 9.610 -2.781 1.00 95.00 179 LEU A O 1
ATOM 1291 N N . PRO A 1 180 ? 9.514 9.569 -4.750 1.00 94.75 180 PRO A N 1
ATOM 1292 C CA . PRO A 1 180 ? 9.217 11.000 -4.775 1.00 94.75 180 PRO A CA 1
ATOM 1293 C C . PRO A 1 180 ? 8.516 11.458 -3.495 1.00 94.75 180 PRO A C 1
ATOM 1295 O O . PRO A 1 180 ? 7.721 10.714 -2.932 1.00 94.75 180 PRO A O 1
ATOM 1298 N N . GLN A 1 181 ? 8.814 12.671 -3.028 1.00 93.44 181 GLN A N 1
ATOM 1299 C CA . GLN A 1 181 ? 8.309 13.177 -1.740 1.00 93.44 181 GLN A CA 1
ATOM 1300 C C . GLN A 1 181 ? 6.909 13.803 -1.823 1.00 93.44 181 GLN A C 1
ATOM 1302 O O . GLN A 1 181 ? 6.283 14.040 -0.795 1.00 93.44 181 GLN A O 1
ATOM 1307 N N . ASN A 1 182 ? 6.417 14.060 -3.037 1.00 95.06 182 ASN A N 1
ATOM 1308 C CA . ASN A 1 182 ? 5.119 14.679 -3.313 1.00 95.06 182 ASN A CA 1
ATOM 1309 C C . ASN A 1 182 ? 4.005 13.640 -3.574 1.00 95.06 182 ASN A C 1
ATOM 1311 O O . ASN A 1 182 ? 2.983 13.954 -4.191 1.00 95.06 182 ASN A O 1
ATOM 1315 N N . LEU A 1 183 ? 4.214 12.390 -3.141 1.00 97.69 183 LEU A N 1
ATOM 1316 C CA . LEU A 1 183 ? 3.225 11.324 -3.259 1.00 97.69 183 LEU A CA 1
ATOM 1317 C C . LEU A 1 183 ? 2.084 11.547 -2.265 1.00 97.69 183 LEU A C 1
ATOM 1319 O O . LEU A 1 183 ? 2.289 11.599 -1.056 1.00 97.69 183 LEU A O 1
ATOM 1323 N N . VAL A 1 184 ? 0.866 11.608 -2.791 1.00 98.44 184 VAL A N 1
ATOM 1324 C CA . VAL A 1 184 ? -0.387 11.727 -2.036 1.00 98.44 184 VAL A CA 1
ATOM 1325 C C . VAL A 1 184 ? -0.987 10.349 -1.755 1.00 98.44 184 VAL A C 1
ATOM 1327 O O . VAL A 1 184 ? -1.594 10.139 -0.704 1.00 98.44 184 VAL A O 1
ATOM 1330 N N . SER A 1 185 ? -0.824 9.401 -2.681 1.00 98.56 185 SER A N 1
ATOM 1331 C CA . SER A 1 185 ? -1.387 8.054 -2.574 1.00 98.56 185 SER A CA 1
ATOM 1332 C C . SER A 1 185 ? -0.346 6.991 -2.906 1.00 98.56 185 SER A C 1
ATOM 1334 O O . SER A 1 185 ? 0.281 7.017 -3.967 1.00 98.56 185 SER A O 1
ATOM 1336 N N . MET A 1 186 ? -0.177 6.037 -1.994 1.00 98.50 186 MET A N 1
ATOM 1337 C CA . MET A 1 186 ? 0.728 4.907 -2.155 1.00 98.50 186 MET A CA 1
ATOM 1338 C C . MET A 1 186 ? -0.002 3.598 -1.871 1.00 98.50 186 MET A C 1
ATOM 1340 O O . MET A 1 186 ? -0.646 3.435 -0.833 1.00 98.50 186 MET A O 1
ATOM 1344 N N . SER A 1 187 ? 0.142 2.633 -2.771 1.00 98.00 187 SER A N 1
ATOM 1345 C CA . SER A 1 187 ? -0.318 1.270 -2.549 1.00 98.00 187 SER A CA 1
ATOM 1346 C C . SER A 1 187 ? 0.823 0.285 -2.718 1.00 98.00 187 SER A C 1
ATOM 1348 O O . SER A 1 187 ? 1.484 0.260 -3.756 1.00 98.00 187 SER A O 1
ATOM 1350 N N . PHE A 1 188 ? 1.019 -0.534 -1.688 1.00 97.38 188 PHE A N 1
ATOM 1351 C CA . PHE A 1 188 ? 1.923 -1.676 -1.664 1.00 97.38 188 PHE A CA 1
ATOM 1352 C C . PHE A 1 188 ? 1.168 -2.950 -1.264 1.00 97.38 188 PHE A C 1
ATOM 1354 O O . PHE A 1 188 ? 1.689 -3.781 -0.511 1.00 97.38 188 PHE A O 1
ATOM 1361 N N . GLN A 1 189 ? -0.073 -3.102 -1.730 1.00 95.50 189 GLN A N 1
ATOM 1362 C CA . GLN A 1 189 ? -0.896 -4.258 -1.390 1.00 95.50 189 GLN A CA 1
ATOM 1363 C C . GLN A 1 189 ? -0.350 -5.561 -1.986 1.00 95.50 189 GLN A C 1
ATOM 1365 O O . GLN A 1 189 ? 0.074 -5.620 -3.139 1.00 95.50 189 GLN A O 1
ATOM 1370 N N . ASN A 1 190 ? -0.419 -6.628 -1.190 1.00 93.12 190 ASN A N 1
ATOM 1371 C CA . ASN A 1 190 ? -0.019 -7.977 -1.580 1.00 93.12 190 ASN A CA 1
ATOM 1372 C C . ASN A 1 190 ? 1.416 -8.079 -2.125 1.00 93.12 190 ASN A C 1
ATOM 1374 O O . ASN A 1 190 ? 1.637 -8.591 -3.219 1.00 93.12 190 ASN A O 1
ATOM 1378 N N . ASN A 1 191 ? 2.395 -7.601 -1.357 1.00 94.06 191 ASN A N 1
ATOM 1379 C CA . ASN A 1 191 ? 3.803 -7.606 -1.746 1.00 94.06 191 ASN A CA 1
ATOM 1380 C C . ASN A 1 191 ? 4.721 -8.474 -0.872 1.00 94.06 191 ASN A C 1
ATOM 1382 O O . ASN A 1 191 ? 5.945 -8.314 -0.892 1.00 94.06 191 ASN A O 1
ATOM 1386 N N . LEU A 1 192 ? 4.133 -9.396 -0.101 1.00 92.31 192 LEU A N 1
ATOM 1387 C CA . LEU A 1 192 ? 4.836 -10.277 0.843 1.00 92.31 192 LEU A CA 1
ATOM 1388 C C . LEU A 1 192 ? 5.635 -9.518 1.926 1.00 92.31 192 LEU A C 1
ATOM 1390 O O . LEU A 1 192 ? 6.580 -10.062 2.498 1.00 92.31 192 LEU A O 1
ATOM 1394 N N . LEU A 1 193 ? 5.291 -8.256 2.207 1.00 94.88 193 LEU A N 1
ATOM 1395 C CA . LEU A 1 193 ? 6.013 -7.434 3.181 1.00 94.88 193 LEU A CA 1
ATOM 1396 C C . LEU A 1 193 ? 5.825 -7.996 4.591 1.00 94.88 193 LEU A C 1
ATOM 1398 O O . LEU A 1 193 ? 4.694 -8.195 5.020 1.00 94.88 193 LEU A O 1
ATOM 1402 N N . LYS A 1 194 ? 6.924 -8.226 5.313 1.00 94.19 194 LYS A N 1
ATOM 1403 C CA . LYS A 1 194 ? 6.900 -8.716 6.705 1.00 94.19 194 LYS A CA 1
ATOM 1404 C C . LYS A 1 194 ? 6.922 -7.600 7.746 1.00 94.19 194 LYS A C 1
ATOM 1406 O O . LYS A 1 194 ? 6.543 -7.799 8.895 1.00 94.19 194 LYS A O 1
ATOM 1411 N N . GLU A 1 195 ? 7.359 -6.421 7.334 1.00 95.75 195 GLU A N 1
ATOM 1412 C CA . GLU A 1 195 ? 7.526 -5.253 8.188 1.00 95.75 195 GLU A CA 1
ATOM 1413 C C . GLU A 1 195 ? 6.958 -4.028 7.478 1.00 95.75 195 GLU A C 1
ATOM 1415 O O . GLU A 1 195 ? 6.891 -3.976 6.244 1.00 95.75 195 GLU A O 1
ATOM 1420 N N . PHE A 1 196 ? 6.547 -3.034 8.263 1.00 97.25 196 PHE A N 1
ATOM 1421 C CA . PHE A 1 196 ? 6.206 -1.731 7.718 1.00 97.25 196 PHE A CA 1
ATOM 1422 C C . PHE A 1 196 ? 7.478 -1.083 7.144 1.00 97.25 196 PHE A C 1
ATOM 1424 O O . PHE A 1 196 ? 8.492 -1.018 7.843 1.00 97.25 196 PHE A O 1
ATOM 1431 N N . PRO A 1 197 ? 7.467 -0.564 5.906 1.00 94.88 197 PRO A N 1
ATOM 1432 C CA . PRO A 1 197 ? 8.649 0.076 5.339 1.00 94.88 197 PRO A CA 1
ATOM 1433 C C . PRO A 1 197 ? 8.897 1.438 6.008 1.00 94.88 197 PRO A C 1
ATOM 1435 O O . PRO A 1 197 ? 8.350 2.453 5.585 1.00 94.88 197 PRO A O 1
ATOM 1438 N N . ALA A 1 198 ? 9.717 1.472 7.063 1.00 91.38 198 ALA A N 1
ATOM 1439 C CA . ALA A 1 198 ? 9.885 2.641 7.939 1.00 91.38 198 ALA A CA 1
ATOM 1440 C C . ALA A 1 198 ? 10.286 3.939 7.208 1.00 91.38 198 ALA A C 1
ATOM 1442 O O . ALA A 1 198 ? 9.907 5.028 7.628 1.00 91.38 198 ALA A O 1
ATOM 1443 N N . SER A 1 199 ? 10.991 3.855 6.075 1.00 93.94 199 SER A N 1
ATOM 1444 C CA . SER A 1 199 ? 11.325 5.032 5.258 1.00 93.94 199 SER A CA 1
ATOM 1445 C C . SER A 1 199 ? 10.097 5.751 4.677 1.00 93.94 199 SER A C 1
ATOM 1447 O O . SER A 1 199 ? 10.196 6.930 4.346 1.00 93.94 199 SER A O 1
ATOM 1449 N N . LEU A 1 200 ? 8.925 5.104 4.609 1.00 95.75 200 LEU A N 1
ATOM 1450 C CA . LEU A 1 200 ? 7.677 5.760 4.197 1.00 95.75 200 LEU A CA 1
ATOM 1451 C C . LEU A 1 200 ? 7.233 6.855 5.178 1.00 95.75 200 LEU A C 1
ATOM 1453 O O . LEU A 1 200 ? 6.552 7.784 4.756 1.00 95.75 200 LEU A O 1
ATOM 1457 N N . SER A 1 201 ? 7.683 6.831 6.437 1.00 94.56 201 SER A N 1
ATOM 1458 C CA . SER A 1 201 ? 7.429 7.898 7.423 1.00 94.56 201 SER A CA 1
ATOM 1459 C C . SER A 1 201 ? 8.014 9.264 7.013 1.00 94.56 201 SER A C 1
ATOM 1461 O O . SER A 1 201 ? 7.655 10.319 7.558 1.00 94.56 201 SER A O 1
ATOM 1463 N N . ALA A 1 202 ? 8.923 9.280 6.031 1.00 94.00 202 ALA A N 1
ATOM 1464 C CA . ALA A 1 202 ? 9.444 10.507 5.437 1.00 94.00 202 ALA A CA 1
ATOM 1465 C C . ALA A 1 202 ? 8.422 11.219 4.529 1.00 94.00 202 ALA A C 1
ATOM 1467 O O . ALA A 1 202 ? 8.508 12.435 4.391 1.00 94.00 202 ALA A O 1
ATOM 1468 N N . GLN A 1 203 ? 7.432 10.502 3.983 1.00 96.19 203 GLN A N 1
ATOM 1469 C CA . GLN A 1 203 ? 6.457 11.015 3.014 1.00 96.19 203 GLN A CA 1
ATOM 1470 C C . GLN A 1 203 ? 5.459 11.969 3.683 1.00 96.19 203 GLN A C 1
ATOM 1472 O O . GLN A 1 203 ? 4.490 11.541 4.316 1.00 96.19 203 GLN A O 1
ATOM 1477 N N . LYS A 1 204 ? 5.712 13.280 3.577 1.00 94.94 204 LYS A N 1
ATOM 1478 C CA . LYS A 1 204 ? 4.963 14.313 4.317 1.00 94.94 204 LYS A CA 1
ATOM 1479 C C . LYS A 1 204 ? 3.604 14.653 3.723 1.00 94.94 204 LYS A C 1
ATOM 1481 O O . LYS A 1 204 ? 2.751 15.112 4.478 1.00 94.94 204 LYS A O 1
ATOM 1486 N N . ASP A 1 205 ? 3.401 14.370 2.441 1.00 97.12 205 ASP A N 1
ATOM 1487 C CA . ASP A 1 205 ? 2.169 14.703 1.717 1.00 97.12 205 ASP A CA 1
ATOM 1488 C C . ASP A 1 205 ? 1.226 13.503 1.540 1.00 97.12 205 ASP A C 1
ATOM 1490 O O . ASP A 1 205 ? 0.091 13.665 1.084 1.00 97.12 205 ASP A O 1
ATOM 1494 N N . CYS A 1 206 ? 1.666 12.302 1.930 1.00 98.25 206 CYS A N 1
ATOM 1495 C CA . CYS A 1 206 ? 0.892 11.083 1.743 1.00 98.25 206 CYS A CA 1
ATOM 1496 C C . CYS A 1 206 ? -0.332 11.051 2.662 1.00 98.25 206 CYS A C 1
ATOM 1498 O O . CYS A 1 206 ? -0.221 11.122 3.888 1.00 98.25 206 CYS A O 1
ATOM 1500 N N . GLN A 1 207 ? -1.498 10.902 2.040 1.00 98.75 207 GLN A N 1
ATOM 1501 C CA . GLN A 1 207 ? -2.810 10.846 2.681 1.00 98.75 207 GLN A CA 1
ATOM 1502 C C . GLN A 1 207 ? -3.389 9.429 2.666 1.00 98.75 207 GLN A C 1
ATOM 1504 O O . GLN A 1 207 ? -4.052 9.034 3.622 1.00 98.75 207 GLN A O 1
ATOM 1509 N N . TYR A 1 208 ? -3.092 8.649 1.624 1.00 98.81 208 TYR A N 1
ATOM 1510 C CA . TYR A 1 208 ? -3.663 7.320 1.412 1.00 98.81 208 TYR A CA 1
ATOM 1511 C C . TYR A 1 208 ? -2.554 6.273 1.340 1.00 98.81 208 TYR A C 1
ATOM 1513 O O . TYR A 1 208 ? -1.758 6.287 0.396 1.00 98.81 208 TYR A O 1
ATOM 1521 N N . LEU A 1 209 ? -2.516 5.354 2.308 1.00 98.75 209 LEU A N 1
ATOM 1522 C CA . LEU A 1 209 ? -1.550 4.259 2.340 1.00 98.75 209 LEU A CA 1
ATOM 1523 C C . LEU A 1 209 ? -2.252 2.904 2.429 1.00 98.75 209 LEU A C 1
ATOM 1525 O O . LEU A 1 209 ? -2.884 2.558 3.430 1.00 98.75 209 LEU A O 1
ATOM 1529 N N . TYR A 1 210 ? -2.075 2.102 1.384 1.00 98.56 210 TYR A N 1
ATOM 1530 C CA . TYR A 1 210 ? -2.668 0.777 1.276 1.00 98.56 210 TYR A CA 1
ATOM 1531 C C . TYR A 1 210 ? -1.583 -0.304 1.385 1.00 98.56 210 TYR A C 1
ATOM 1533 O O . TYR A 1 210 ? -0.763 -0.484 0.489 1.00 98.56 210 TYR A O 1
ATOM 1541 N N . LEU A 1 211 ? -1.589 -1.046 2.491 1.00 98.00 211 LEU A N 1
ATOM 1542 C CA . LEU A 1 211 ? -0.628 -2.105 2.837 1.00 98.00 211 LEU A CA 1
ATOM 1543 C C . LEU A 1 211 ? -1.309 -3.460 3.099 1.00 98.00 211 LEU A C 1
ATOM 1545 O O . LEU A 1 211 ? -0.687 -4.387 3.622 1.00 98.00 211 LEU A O 1
ATOM 1549 N N . GLY A 1 212 ? -2.584 -3.595 2.737 1.00 96.19 212 GLY A N 1
ATOM 1550 C CA . GLY A 1 212 ? -3.346 -4.833 2.885 1.00 96.19 212 GLY A CA 1
ATOM 1551 C C . GLY A 1 212 ? -2.730 -6.041 2.162 1.00 96.19 212 GLY A C 1
ATOM 1552 O O . GLY A 1 212 ? -1.920 -5.898 1.245 1.00 96.19 212 GLY A O 1
ATOM 1553 N N . TYR A 1 213 ? -3.140 -7.244 2.564 1.00 93.19 213 TYR A N 1
ATOM 1554 C CA . TYR A 1 213 ? -2.702 -8.526 1.991 1.00 93.19 213 TYR A CA 1
ATOM 1555 C C . TYR A 1 213 ? -1.193 -8.812 2.108 1.00 93.19 213 TYR A C 1
ATOM 1557 O O . TYR A 1 213 ? -0.652 -9.603 1.339 1.00 93.19 213 TYR A O 1
ATOM 1565 N N . ASN A 1 214 ? -0.502 -8.205 3.072 1.00 94.38 214 ASN A N 1
ATOM 1566 C CA . ASN A 1 214 ? 0.905 -8.480 3.367 1.00 94.38 214 ASN A CA 1
ATOM 1567 C C . ASN A 1 214 ? 1.046 -9.420 4.588 1.00 94.38 214 ASN A C 1
ATOM 1569 O O . ASN A 1 214 ? 0.108 -10.127 4.969 1.00 94.38 214 ASN A O 1
ATOM 1573 N N . ASN A 1 215 ? 2.240 -9.486 5.169 1.00 93.94 215 ASN A N 1
ATOM 1574 C CA . ASN A 1 215 ? 2.590 -10.267 6.355 1.00 93.94 215 ASN A CA 1
ATOM 1575 C C . ASN A 1 215 ? 3.151 -9.353 7.463 1.00 93.94 215 ASN A C 1
ATOM 1577 O O . ASN A 1 215 ? 4.017 -9.766 8.227 1.00 93.94 215 ASN A O 1
ATOM 1581 N N . ILE A 1 216 ? 2.705 -8.093 7.520 1.00 97.06 216 ILE A N 1
ATOM 1582 C CA . ILE A 1 216 ? 3.205 -7.105 8.482 1.00 97.06 216 ILE A CA 1
ATOM 1583 C C . ILE A 1 216 ? 2.707 -7.478 9.876 1.00 97.06 216 ILE A C 1
ATOM 1585 O O . ILE A 1 216 ? 1.498 -7.590 10.079 1.00 97.06 216 ILE A O 1
ATOM 1589 N N . ALA A 1 217 ? 3.631 -7.652 10.821 1.00 96.94 217 ALA A N 1
ATOM 1590 C CA . ALA A 1 217 ? 3.312 -8.097 12.179 1.00 96.94 217 ALA A CA 1
ATOM 1591 C C . ALA A 1 217 ? 3.085 -6.949 13.179 1.00 96.94 217 ALA A C 1
ATOM 1593 O O . ALA A 1 217 ? 2.362 -7.111 14.168 1.00 96.94 217 ALA A O 1
ATOM 1594 N N . GLU A 1 218 ? 3.696 -5.787 12.940 1.00 97.88 218 GLU A N 1
ATOM 1595 C CA . GLU A 1 218 ? 3.763 -4.709 13.926 1.00 97.88 218 GLU A CA 1
ATOM 1596 C C . GLU A 1 218 ? 3.709 -3.325 13.279 1.00 97.88 218 GLU A C 1
ATOM 1598 O O . GLU A 1 218 ? 4.348 -3.070 12.255 1.00 97.88 218 GLU A O 1
ATOM 1603 N N . ILE A 1 219 ? 2.990 -2.406 13.927 1.00 98.38 219 ILE A N 1
ATOM 1604 C CA . ILE A 1 219 ? 2.985 -0.981 13.596 1.00 98.38 219 ILE A CA 1
ATOM 1605 C C . ILE A 1 219 ? 3.366 -0.195 14.853 1.00 98.38 219 ILE A C 1
ATOM 1607 O O . ILE A 1 219 ? 2.642 -0.250 15.841 1.00 98.38 219 ILE A O 1
ATOM 1611 N N . ASN A 1 220 ? 4.486 0.528 14.839 1.00 97.88 220 ASN A N 1
ATOM 1612 C CA . ASN A 1 220 ? 5.049 1.202 16.014 1.00 97.88 220 ASN A CA 1
ATOM 1613 C C . ASN A 1 220 ? 5.281 2.710 15.755 1.00 97.88 220 ASN A C 1
ATOM 1615 O O . ASN A 1 220 ? 5.148 3.146 14.612 1.00 97.88 220 ASN A O 1
ATOM 1619 N N . PRO A 1 221 ? 5.647 3.521 16.769 1.00 97.44 221 PRO A N 1
ATOM 1620 C CA . PRO A 1 221 ? 5.793 4.975 16.619 1.00 97.44 221 PRO A CA 1
ATOM 1621 C C . PRO A 1 221 ? 6.807 5.451 15.564 1.00 97.44 221 PRO A C 1
ATOM 1623 O O . PRO A 1 221 ? 6.758 6.602 15.146 1.00 97.44 221 PRO A O 1
ATOM 1626 N N . SER A 1 222 ? 7.722 4.602 15.083 1.00 96.75 222 SER A N 1
ATOM 1627 C CA . SER A 1 222 ? 8.612 4.977 13.970 1.00 96.75 222 SER A CA 1
ATOM 1628 C C . SER A 1 222 ? 7.897 5.029 12.610 1.00 96.75 222 SER A C 1
ATOM 1630 O O . SER A 1 222 ? 8.434 5.573 11.645 1.00 96.75 222 SER A O 1
ATOM 1632 N N . HIS A 1 223 ? 6.678 4.489 12.527 1.00 97.38 223 HIS A N 1
ATOM 1633 C CA . HIS A 1 223 ? 5.866 4.408 11.309 1.00 97.38 223 HIS A CA 1
ATOM 1634 C C . HIS A 1 223 ? 4.897 5.592 11.149 1.00 97.38 223 HIS A C 1
ATOM 1636 O O . HIS A 1 223 ? 4.066 5.588 10.245 1.00 97.38 223 HIS A O 1
ATOM 1642 N N . GLU A 1 224 ? 4.941 6.575 12.052 1.00 96.62 224 GLU A N 1
ATOM 1643 C CA . GLU A 1 224 ? 3.995 7.689 12.061 1.00 96.62 224 GLU A CA 1
ATOM 1644 C C . GLU A 1 224 ? 4.131 8.583 10.823 1.00 96.62 224 GLU A C 1
ATOM 1646 O O . GLU A 1 224 ? 5.224 8.950 10.387 1.00 96.62 224 GLU A O 1
ATOM 1651 N N . MET A 1 225 ? 2.981 8.977 10.275 1.00 97.44 225 MET A N 1
ATOM 1652 C CA . MET A 1 225 ? 2.870 9.816 9.084 1.00 97.44 225 MET A CA 1
ATOM 1653 C C . MET A 1 225 ? 1.898 10.963 9.360 1.00 97.44 225 MET A C 1
ATOM 1655 O O . MET A 1 225 ? 0.726 10.747 9.665 1.00 97.44 225 MET A O 1
ATOM 1659 N N . SER A 1 226 ? 2.383 12.202 9.259 1.00 95.88 226 SER A N 1
ATOM 1660 C CA . SER A 1 226 ? 1.669 13.400 9.729 1.00 95.88 226 SER A CA 1
ATOM 1661 C C . SER A 1 226 ? 0.463 13.808 8.880 1.00 95.88 226 SER A C 1
ATOM 1663 O O . SER A 1 226 ? -0.417 14.517 9.371 1.00 95.88 226 SER A O 1
ATOM 1665 N N . ALA A 1 227 ? 0.434 13.410 7.608 1.00 98.00 227 ALA A N 1
ATOM 1666 C CA . ALA A 1 227 ? -0.645 13.737 6.677 1.00 98.00 227 ALA A CA 1
ATOM 1667 C C . ALA A 1 227 ? -1.620 12.581 6.430 1.00 98.00 227 ALA A C 1
ATOM 1669 O O . ALA A 1 227 ? -2.631 12.798 5.767 1.00 98.00 227 ALA A O 1
ATOM 1670 N N . LEU A 1 228 ? -1.348 11.391 6.976 1.00 98.50 228 LEU A N 1
ATOM 1671 C CA . LEU A 1 228 ? -2.094 10.186 6.639 1.00 98.50 228 LEU A CA 1
ATOM 1672 C C . LEU A 1 228 ? -3.534 10.260 7.159 1.00 98.50 228 LEU A C 1
ATOM 1674 O O . LEU A 1 228 ? -3.760 10.429 8.360 1.00 98.50 228 LEU A O 1
ATOM 1678 N N . THR A 1 229 ? -4.492 10.117 6.246 1.00 98.75 229 THR A N 1
ATOM 1679 C CA . THR A 1 229 ? -5.932 10.121 6.528 1.00 98.75 229 THR A CA 1
ATOM 1680 C C . THR A 1 229 ? -6.530 8.726 6.409 1.00 98.75 229 THR A C 1
ATOM 1682 O O . THR A 1 229 ? -7.404 8.372 7.198 1.00 98.75 229 THR A O 1
ATOM 1685 N N . GLU A 1 230 ? -6.024 7.904 5.487 1.00 98.88 230 GLU A N 1
ATOM 1686 C CA . GLU A 1 230 ? -6.470 6.525 5.298 1.00 98.88 230 GLU A CA 1
ATOM 1687 C C . GLU A 1 230 ? -5.303 5.542 5.381 1.00 98.88 230 GLU A C 1
ATOM 1689 O O . GLU A 1 230 ? -4.320 5.647 4.642 1.00 98.88 230 GLU A O 1
ATOM 1694 N N . LEU A 1 231 ? -5.449 4.546 6.256 1.00 98.81 231 LEU A N 1
ATOM 1695 C CA . LEU A 1 231 ? -4.508 3.441 6.392 1.00 98.81 231 LEU A CA 1
ATOM 1696 C C . LEU A 1 231 ? -5.250 2.112 6.291 1.00 98.81 231 LEU A C 1
ATOM 1698 O O . LEU A 1 231 ? -6.083 1.787 7.139 1.00 98.81 231 LEU A O 1
ATOM 1702 N N . ALA A 1 232 ? -4.912 1.318 5.278 1.00 98.62 232 ALA A N 1
ATOM 1703 C CA . ALA A 1 232 ? -5.485 -0.010 5.097 1.00 98.62 232 ALA A CA 1
ATOM 1704 C C . ALA A 1 232 ? -4.422 -1.093 5.310 1.00 98.62 232 ALA A C 1
ATOM 1706 O O . ALA A 1 232 ? -3.456 -1.196 4.551 1.00 98.62 232 ALA A O 1
ATOM 1707 N N . LEU A 1 233 ? -4.608 -1.902 6.347 1.00 98.44 233 LEU A N 1
ATOM 1708 C CA . LEU A 1 233 ? -3.727 -2.982 6.794 1.00 98.44 233 LEU A CA 1
ATOM 1709 C C . LEU A 1 233 ? -4.477 -4.321 6.876 1.00 98.44 233 LEU A C 1
ATOM 1711 O O . LEU A 1 233 ? -4.012 -5.254 7.532 1.00 98.44 233 LEU A O 1
ATOM 1715 N N . GLN A 1 234 ? -5.621 -4.456 6.207 1.00 96.94 234 GLN A N 1
ATOM 1716 C CA . GLN A 1 234 ? -6.417 -5.675 6.234 1.00 96.94 234 GLN A CA 1
ATOM 1717 C C . GLN A 1 234 ? -5.647 -6.892 5.711 1.00 96.94 234 GLN A C 1
ATOM 1719 O O . GLN A 1 234 ? -4.834 -6.780 4.792 1.00 96.94 234 GLN A O 1
ATOM 1724 N N . VAL A 1 235 ? -5.942 -8.075 6.246 1.00 94.19 235 VAL A N 1
ATOM 1725 C CA . VAL A 1 235 ? -5.329 -9.344 5.825 1.00 94.19 235 VAL A CA 1
ATOM 1726 C C . VAL A 1 235 ? -3.796 -9.315 5.979 1.00 94.19 235 VAL A C 1
ATOM 1728 O O . VAL A 1 235 ? -3.059 -9.721 5.077 1.00 94.19 235 VAL A O 1
ATOM 1731 N N . ASN A 1 236 ? -3.308 -8.836 7.124 1.00 96.00 236 ASN A N 1
ATOM 1732 C CA . ASN A 1 236 ? -1.899 -8.870 7.537 1.00 96.00 236 ASN A CA 1
ATOM 1733 C C . ASN A 1 236 ? -1.703 -9.841 8.719 1.00 96.00 236 ASN A C 1
ATOM 1735 O O . ASN A 1 236 ? -2.500 -10.756 8.922 1.00 96.00 236 ASN A O 1
ATOM 1739 N N . GLU A 1 237 ? -0.604 -9.696 9.456 1.00 96.19 237 GLU A N 1
ATOM 1740 C CA . GLU A 1 237 ? -0.289 -10.465 10.661 1.00 96.19 237 GLU A CA 1
ATOM 1741 C C . GLU A 1 237 ? -0.199 -9.546 11.891 1.00 96.19 237 GLU A C 1
ATOM 1743 O O . GLU A 1 237 ? 0.439 -9.888 12.884 1.00 96.19 237 GLU A O 1
ATOM 1748 N N . VAL A 1 238 ? -0.839 -8.367 11.837 1.00 98.31 238 VAL A N 1
ATOM 1749 C CA . VAL A 1 238 ? -0.673 -7.318 12.847 1.00 98.31 238 VAL A CA 1
ATOM 1750 C C . VAL A 1 238 ? -1.171 -7.824 14.195 1.00 98.31 238 VAL A C 1
ATOM 1752 O O . VAL A 1 238 ? -2.359 -8.088 14.376 1.00 98.31 238 VAL A O 1
ATOM 1755 N N . SER A 1 239 ? -0.256 -7.934 15.151 1.00 97.75 239 SER A N 1
ATOM 1756 C CA . SER A 1 239 ? -0.548 -8.309 16.539 1.00 97.75 239 SER A CA 1
ATOM 1757 C C . SER A 1 239 ? -0.337 -7.146 17.514 1.00 97.75 239 SER A C 1
ATOM 1759 O O . SER A 1 239 ? -0.885 -7.167 18.616 1.00 97.75 239 SER A O 1
ATOM 1761 N N . SER A 1 240 ? 0.392 -6.107 17.088 1.00 97.88 240 SER A N 1
ATOM 1762 C CA . SER A 1 240 ? 0.672 -4.889 17.852 1.00 97.88 240 SER A CA 1
ATOM 1763 C C . SER A 1 240 ? 0.544 -3.642 16.972 1.00 97.88 240 SER A C 1
ATOM 1765 O O . SER A 1 240 ? 1.138 -3.564 15.896 1.00 97.88 240 SER A O 1
ATOM 1767 N N . PHE A 1 241 ? -0.223 -2.654 17.439 1.00 98.06 241 PHE A N 1
ATOM 1768 C CA . PHE A 1 241 ? -0.401 -1.361 16.777 1.00 98.06 241 PHE A CA 1
ATOM 1769 C C . PHE A 1 241 ? -0.275 -0.238 17.812 1.00 98.06 241 PHE A C 1
ATOM 1771 O O . PHE A 1 241 ? -1.170 -0.007 18.618 1.00 98.06 241 PHE A O 1
ATOM 1778 N N . THR A 1 242 ? 0.854 0.458 17.817 1.00 97.62 242 THR A N 1
ATOM 1779 C CA . THR A 1 242 ? 1.200 1.493 18.804 1.00 97.62 242 THR A CA 1
ATOM 1780 C C . THR A 1 242 ? 1.548 2.844 18.173 1.00 97.62 242 THR A C 1
ATOM 1782 O O . THR A 1 242 ? 1.855 3.784 18.900 1.00 97.62 242 THR A O 1
ATOM 1785 N N . ALA A 1 243 ? 1.457 2.973 16.846 1.00 97.31 243 ALA A N 1
ATOM 1786 C CA . ALA A 1 243 ? 1.643 4.245 16.148 1.00 97.31 243 ALA A CA 1
ATOM 1787 C C . ALA A 1 243 ? 0.446 5.193 16.316 1.00 97.31 243 ALA A C 1
ATOM 1789 O O . ALA A 1 243 ? -0.711 4.759 16.389 1.00 97.31 243 ALA A O 1
ATOM 1790 N N . TYR A 1 244 ? 0.723 6.495 16.298 1.00 97.31 244 TYR A N 1
ATOM 1791 C CA . TYR A 1 244 ? -0.282 7.547 16.266 1.00 97.31 244 TYR A CA 1
ATOM 1792 C C . TYR A 1 244 ? -0.270 8.304 14.928 1.00 97.31 244 TYR A C 1
ATOM 1794 O O . TYR A 1 244 ? 0.743 8.832 14.483 1.00 97.31 244 TYR A O 1
ATOM 1802 N N . PHE A 1 245 ? -1.433 8.380 14.280 1.00 97.56 245 PHE A N 1
ATOM 1803 C CA . PHE A 1 245 ? -1.607 9.036 12.983 1.00 97.56 245 PHE A CA 1
ATOM 1804 C C . PHE A 1 245 ? -2.589 10.200 13.169 1.00 97.56 245 PHE A C 1
ATOM 1806 O O . PHE A 1 245 ? -3.799 9.974 13.203 1.00 97.56 245 PHE A O 1
ATOM 1813 N N . PRO A 1 246 ? -2.110 11.445 13.336 1.00 96.62 246 PRO A N 1
ATOM 1814 C CA . PRO A 1 246 ? -2.916 12.536 13.893 1.00 96.62 246 PRO A CA 1
ATOM 1815 C C . PRO A 1 246 ? -4.119 12.953 13.038 1.00 96.62 246 PRO A C 1
ATOM 1817 O O . PRO A 1 246 ? -5.056 13.549 13.559 1.00 96.62 246 PRO A O 1
ATOM 1820 N N . LYS A 1 247 ? -4.104 12.658 11.733 1.00 98.19 247 LYS A N 1
ATOM 1821 C CA . LYS A 1 247 ? -5.181 13.006 10.791 1.00 98.19 247 LYS A CA 1
ATOM 1822 C C . LYS A 1 247 ? -6.006 11.804 10.331 1.00 98.19 247 LYS A C 1
ATOM 1824 O O . LYS A 1 247 ? -6.817 11.946 9.421 1.00 98.19 247 LYS A O 1
ATOM 1829 N N . LEU A 1 248 ? -5.799 10.632 10.931 1.00 98.56 248 LEU A N 1
ATOM 1830 C CA . LEU A 1 248 ? -6.410 9.396 10.461 1.00 98.56 248 LEU A CA 1
ATOM 1831 C C . LEU A 1 248 ? -7.929 9.430 10.652 1.00 98.56 248 LEU A C 1
ATOM 1833 O O . LEU A 1 248 ? -8.417 9.609 11.768 1.00 98.56 248 LEU A O 1
ATOM 1837 N N . THR A 1 249 ? -8.665 9.233 9.563 1.00 98.75 249 THR A N 1
ATOM 1838 C CA . THR A 1 249 ? -10.132 9.182 9.527 1.00 98.75 249 THR A CA 1
ATOM 1839 C C . THR A 1 249 ? -10.654 7.781 9.226 1.00 98.75 249 THR A C 1
ATOM 1841 O O . THR A 1 249 ? -11.775 7.455 9.633 1.00 98.75 249 THR A O 1
ATOM 1844 N N . PHE A 1 250 ? -9.836 6.948 8.576 1.00 98.81 250 PHE A N 1
ATOM 1845 C CA . PHE A 1 250 ? -10.135 5.568 8.213 1.00 98.81 250 PHE A CA 1
ATOM 1846 C C . PHE A 1 250 ? -8.966 4.643 8.573 1.00 98.81 250 PHE A C 1
ATOM 1848 O O . PHE A 1 250 ? -7.826 4.870 8.155 1.00 98.81 250 PHE A O 1
ATOM 1855 N N . LEU A 1 251 ? -9.265 3.572 9.310 1.00 98.81 251 LEU A N 1
ATOM 1856 C CA . LEU A 1 251 ? -8.312 2.520 9.648 1.00 98.81 251 LEU A CA 1
ATOM 1857 C C . LEU A 1 251 ? -8.920 1.141 9.407 1.00 98.8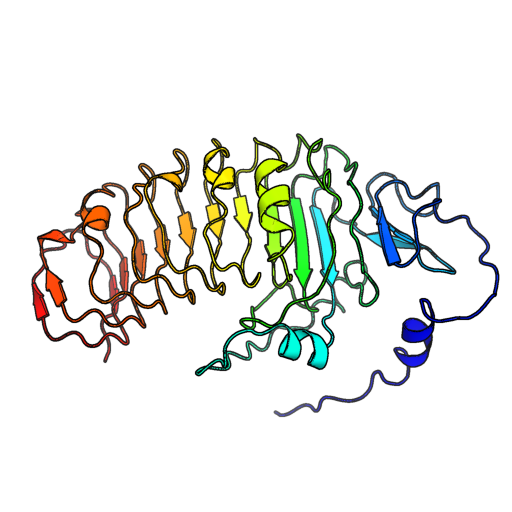1 251 LEU A C 1
ATOM 1859 O O . LEU A 1 251 ? -9.897 0.762 10.060 1.00 98.81 251 LEU A O 1
ATOM 1863 N N . ASP A 1 252 ? -8.292 0.365 8.526 1.00 98.75 252 ASP A N 1
ATOM 1864 C CA . ASP A 1 252 ? -8.649 -1.035 8.315 1.00 98.75 252 ASP A CA 1
ATOM 1865 C C . ASP A 1 252 ? -7.594 -1.978 8.899 1.00 98.75 252 ASP A C 1
ATOM 1867 O O . ASP A 1 252 ? -6.476 -2.072 8.397 1.00 98.75 252 ASP A O 1
ATOM 1871 N N . LEU A 1 253 ? -7.960 -2.684 9.966 1.00 98.50 253 LEU A N 1
ATOM 1872 C CA . LEU A 1 253 ? -7.177 -3.728 10.625 1.00 98.50 253 LEU A CA 1
ATOM 1873 C C . LEU A 1 253 ? -7.909 -5.082 10.575 1.00 98.50 253 LEU A C 1
ATOM 1875 O O . LEU A 1 253 ? -7.614 -5.977 11.372 1.00 98.50 253 LEU A O 1
ATOM 1879 N N . ALA A 1 254 ? -8.856 -5.273 9.653 1.00 97.56 254 ALA A N 1
ATOM 1880 C CA . ALA A 1 254 ? -9.588 -6.529 9.540 1.00 97.56 254 ALA A CA 1
ATOM 1881 C C . ALA A 1 254 ? -8.672 -7.706 9.152 1.00 97.56 254 ALA A C 1
ATOM 1883 O O . ALA A 1 254 ? -7.706 -7.539 8.413 1.00 97.56 254 ALA A O 1
ATOM 1884 N N . ASN A 1 255 ? -8.996 -8.918 9.603 1.00 95.75 255 ASN A N 1
ATOM 1885 C CA . ASN A 1 255 ? -8.254 -10.151 9.327 1.00 95.75 255 ASN A CA 1
ATOM 1886 C C . ASN A 1 255 ? -6.765 -10.034 9.706 1.00 95.75 255 ASN A C 1
ATOM 1888 O O . ASN A 1 255 ? -5.882 -10.200 8.867 1.00 95.75 255 ASN A O 1
ATOM 1892 N N . ASN A 1 256 ? -6.504 -9.693 10.967 1.00 97.50 256 ASN A N 1
ATOM 1893 C CA . ASN A 1 256 ? -5.172 -9.600 1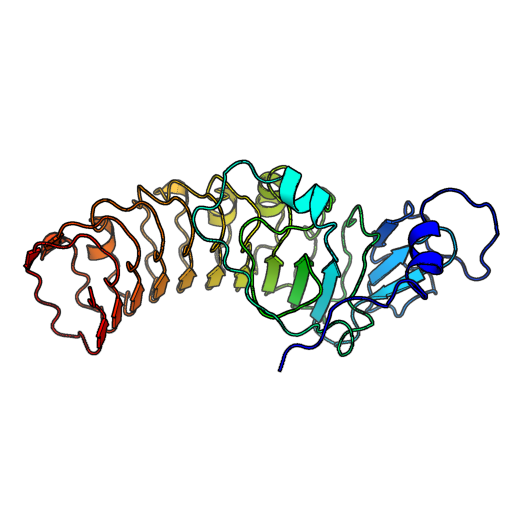1.565 1.00 97.50 256 ASN A CA 1
ATOM 1894 C C . ASN A 1 256 ? -5.083 -10.518 12.801 1.00 97.50 256 ASN A C 1
ATOM 1896 O O . ASN A 1 256 ? -5.945 -11.369 13.023 1.00 97.50 256 ASN A O 1
ATOM 1900 N N . GLN A 1 257 ? -4.028 -10.379 13.606 1.00 96.69 257 GLN A N 1
ATOM 1901 C CA . GLN A 1 257 ? -3.769 -11.213 14.786 1.00 96.69 257 GLN A CA 1
ATOM 1902 C C . GLN A 1 257 ? -3.962 -10.443 16.103 1.00 96.69 257 GLN A C 1
ATOM 1904 O O . GLN A 1 257 ? -3.348 -10.767 17.125 1.00 96.69 257 GLN A O 1
ATOM 1909 N N . LEU A 1 258 ? -4.811 -9.411 16.106 1.00 97.31 258 LEU A N 1
ATOM 1910 C CA . LEU A 1 258 ? -5.051 -8.601 17.297 1.00 97.31 258 LEU A CA 1
ATOM 1911 C C . LEU A 1 258 ? -5.777 -9.427 18.366 1.00 97.31 258 LEU A C 1
ATOM 1913 O O . LEU A 1 258 ? -6.836 -10.005 18.120 1.00 97.31 258 LEU A O 1
ATOM 1917 N N . LYS A 1 259 ? -5.220 -9.438 19.580 1.00 96.25 259 LYS A N 1
ATOM 1918 C CA . LYS A 1 259 ? -5.814 -10.070 20.777 1.00 96.25 259 LYS A CA 1
ATOM 1919 C C . LYS A 1 259 ? -6.573 -9.083 21.667 1.00 96.25 259 LYS A C 1
ATOM 1921 O O . LYS A 1 259 ? -7.069 -9.441 22.729 1.00 96.25 259 LYS A O 1
ATOM 1926 N N . GLY A 1 260 ? -6.644 -7.830 21.245 1.00 95.31 260 GLY A N 1
ATOM 1927 C CA . GLY A 1 260 ? -7.288 -6.725 21.935 1.00 95.31 260 GLY A CA 1
ATOM 1928 C C . GLY A 1 260 ? -7.330 -5.518 21.008 1.00 95.31 260 GLY A C 1
ATOM 1929 O O . GLY A 1 260 ? -6.596 -5.472 20.020 1.00 95.31 260 GLY A O 1
ATOM 1930 N N . VAL A 1 261 ? -8.194 -4.553 21.305 1.00 95.88 261 VAL A N 1
ATOM 1931 C CA . VAL A 1 261 ? -8.156 -3.275 20.589 1.00 95.88 261 VAL A CA 1
ATOM 1932 C C . VAL A 1 261 ? -6.962 -2.480 21.115 1.00 95.88 261 VAL A C 1
ATOM 1934 O O . VAL A 1 261 ? -6.849 -2.329 22.331 1.00 95.88 261 VAL A O 1
ATOM 1937 N N . PRO A 1 262 ? -6.068 -1.980 20.251 1.00 95.25 262 PRO A N 1
ATOM 1938 C CA . PRO A 1 262 ? -4.931 -1.196 20.707 1.00 95.25 262 PRO A CA 1
ATOM 1939 C C . PRO A 1 262 ? -5.380 0.080 21.426 1.00 95.25 262 PRO A C 1
ATOM 1941 O O . PRO A 1 262 ? -6.224 0.818 20.922 1.00 95.25 262 PRO A O 1
ATOM 1944 N N . GLU A 1 263 ? -4.792 0.379 22.586 1.00 92.06 263 GLU A N 1
ATOM 1945 C CA . GLU A 1 263 ? -5.158 1.567 23.376 1.00 92.06 263 GLU A CA 1
ATOM 1946 C C . GLU A 1 263 ? -4.937 2.877 22.612 1.00 92.06 263 GLU A C 1
ATOM 1948 O O . GLU A 1 263 ? -5.648 3.858 22.826 1.00 92.06 263 GLU A O 1
ATOM 1953 N N . THR A 1 264 ? -3.980 2.893 21.683 1.00 95.06 264 THR A N 1
ATOM 1954 C CA . THR A 1 264 ? -3.678 4.050 20.836 1.00 95.06 264 THR A CA 1
ATOM 1955 C C . THR A 1 264 ? -4.856 4.496 19.986 1.00 95.06 264 THR A C 1
ATOM 1957 O O . THR A 1 264 ? -4.939 5.689 19.722 1.00 95.06 264 THR A O 1
ATOM 1960 N N . ILE A 1 265 ? -5.794 3.601 19.650 1.00 96.56 265 ILE A N 1
ATOM 1961 C CA . ILE A 1 265 ? -7.019 3.931 18.905 1.00 96.56 265 ILE A CA 1
ATOM 1962 C C . ILE A 1 265 ? -7.811 5.048 19.588 1.00 96.56 265 ILE A C 1
ATOM 1964 O O . ILE A 1 265 ? -8.350 5.917 18.910 1.00 96.56 265 ILE A O 1
ATOM 1968 N N . SER A 1 266 ? -7.834 5.078 20.924 1.00 95.19 266 SER A N 1
ATOM 1969 C CA . SER A 1 266 ? -8.534 6.122 21.687 1.00 95.19 266 SER A CA 1
ATOM 1970 C C . SER A 1 266 ? -7.986 7.535 21.449 1.00 95.19 266 SER A C 1
ATOM 1972 O O . SER A 1 266 ? -8.691 8.513 21.686 1.00 95.19 266 SER A O 1
ATOM 1974 N N . LYS A 1 267 ? -6.743 7.650 20.961 1.00 95.75 267 LYS A N 1
ATOM 1975 C CA . LYS A 1 267 ? -6.071 8.927 20.689 1.00 95.75 267 LYS A CA 1
ATOM 1976 C C . LYS A 1 267 ? -6.402 9.487 19.308 1.00 95.75 267 LYS A C 1
ATOM 1978 O O . LYS A 1 267 ? -6.164 10.666 19.070 1.00 95.75 267 LYS A O 1
ATOM 1983 N N . HIS A 1 268 ? -6.917 8.679 18.379 1.00 96.94 268 HIS A N 1
ATOM 1984 C CA . HIS A 1 268 ? -7.232 9.123 17.018 1.00 96.94 268 HIS A CA 1
ATOM 1985 C C . HIS A 1 268 ? -8.566 9.877 16.989 1.00 96.94 268 HIS A C 1
ATOM 1987 O O . HIS A 1 268 ? -9.593 9.356 16.565 1.00 96.94 268 HIS A O 1
ATOM 1993 N N . GLU A 1 269 ? -8.553 11.137 17.425 1.00 94.31 269 GLU A N 1
ATOM 1994 C CA . GLU A 1 269 ? -9.755 11.975 17.567 1.00 94.31 269 GLU A CA 1
ATOM 1995 C C . GLU A 1 269 ? -10.515 12.209 16.254 1.00 94.31 269 GLU A C 1
ATOM 1997 O O . GLU A 1 269 ? -11.712 12.480 16.280 1.00 94.31 269 GLU A O 1
ATOM 2002 N N . SER A 1 270 ? -9.861 12.053 15.101 1.00 97.38 270 SER A N 1
ATOM 2003 C CA . SER A 1 270 ? -10.494 12.186 13.779 1.00 97.38 270 SER A CA 1
ATOM 2004 C C . SER A 1 270 ? -11.019 10.863 13.202 1.00 97.38 270 SER A C 1
ATOM 2006 O O . SE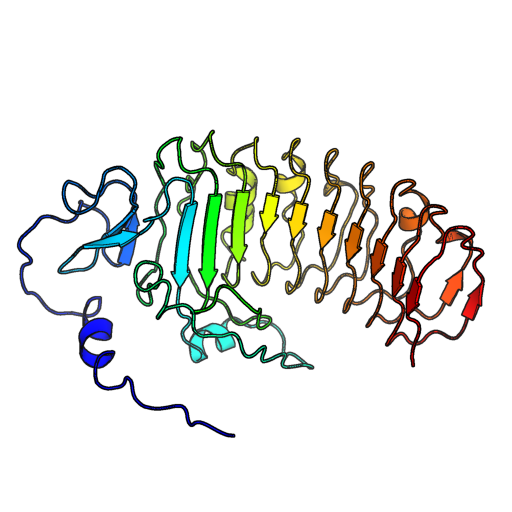R A 1 270 ? -11.620 10.872 12.127 1.00 97.38 270 SER A O 1
ATOM 2008 N N . LEU A 1 271 ? -10.813 9.728 13.882 1.00 98.38 271 LEU A N 1
ATOM 2009 C CA . LEU A 1 271 ? -11.111 8.402 13.343 1.00 98.38 271 LEU A CA 1
ATOM 2010 C C . LEU A 1 271 ? -12.618 8.136 13.290 1.00 98.38 271 LEU A C 1
ATOM 2012 O O . LEU A 1 271 ? -13.266 7.896 14.304 1.00 98.38 271 LEU A O 1
ATOM 2016 N N . THR A 1 272 ? -13.171 8.107 12.080 1.00 98.44 272 THR A N 1
ATOM 2017 C CA . THR A 1 272 ? -14.607 7.883 11.854 1.00 98.44 272 THR A CA 1
ATOM 2018 C C . THR A 1 272 ? -14.940 6.441 11.496 1.00 98.44 272 THR A C 1
ATOM 2020 O O . THR A 1 272 ? -16.038 5.975 11.798 1.00 98.44 272 THR A O 1
ATOM 2023 N N . THR A 1 273 ? -14.006 5.723 10.872 1.00 98.69 273 THR A N 1
ATOM 2024 C CA . THR A 1 273 ? -14.213 4.345 10.415 1.00 98.69 273 THR A CA 1
ATOM 2025 C C . THR A 1 273 ? -13.093 3.451 10.917 1.00 98.69 273 THR A C 1
ATOM 2027 O O . THR A 1 273 ? -11.919 3.711 10.650 1.00 98.69 273 THR A O 1
ATOM 2030 N N . LEU A 1 274 ? -13.469 2.389 11.630 1.00 98.44 274 LEU A N 1
ATOM 2031 C CA . LEU A 1 274 ? -12.545 1.410 12.188 1.00 98.44 274 LEU A CA 1
ATOM 2032 C C . LEU A 1 274 ? -13.008 -0.012 11.866 1.00 98.44 274 LEU A C 1
ATOM 2034 O O . LEU A 1 274 ? -14.061 -0.465 12.331 1.00 98.44 274 LEU A O 1
ATOM 2038 N N . HIS A 1 275 ? -12.191 -0.748 11.114 1.00 98.50 275 HIS A N 1
ATOM 2039 C CA . HIS A 1 275 ? -12.436 -2.159 10.843 1.00 98.50 275 HIS A CA 1
ATOM 2040 C C . HIS A 1 275 ? -11.516 -3.060 11.668 1.00 98.50 275 HIS A C 1
ATOM 2042 O O . HIS A 1 275 ? -10.297 -2.987 11.566 1.00 98.50 275 HIS A O 1
ATOM 2048 N N . LEU A 1 276 ? -12.108 -3.940 12.475 1.00 97.50 276 LEU A N 1
ATOM 2049 C CA . LEU A 1 276 ? -11.419 -4.910 13.333 1.00 97.50 276 LEU A CA 1
ATOM 2050 C C . LEU A 1 276 ? -11.964 -6.339 13.164 1.00 97.50 276 LEU A C 1
ATOM 2052 O O . LEU A 1 276 ? -11.655 -7.218 13.971 1.00 97.50 276 LEU A O 1
ATOM 2056 N N . GLY A 1 277 ? -12.797 -6.597 12.151 1.00 96.19 277 GLY A N 1
ATOM 2057 C CA . GLY A 1 277 ? -13.377 -7.926 11.938 1.00 96.19 277 GLY A CA 1
ATOM 2058 C C . GLY A 1 277 ? -12.310 -8.991 11.654 1.00 96.19 277 GLY A C 1
ATOM 2059 O O . GLY A 1 277 ? -11.252 -8.657 11.140 1.00 96.19 277 GLY A O 1
ATOM 2060 N N . GLY A 1 278 ? -12.548 -10.261 11.984 1.00 95.06 278 GLY A N 1
ATOM 2061 C CA . GLY A 1 278 ? -11.592 -11.346 11.706 1.00 95.06 278 GLY A CA 1
ATOM 2062 C C . GLY A 1 278 ? -10.312 -11.306 12.552 1.00 95.06 278 GLY A C 1
ATOM 2063 O O . GLY A 1 278 ? -9.260 -11.712 12.074 1.00 95.06 278 GLY A O 1
ATOM 2064 N N . ASN A 1 279 ? -10.378 -10.774 13.772 1.00 96.69 279 ASN A N 1
ATOM 2065 C CA . ASN A 1 279 ? -9.282 -10.797 14.746 1.00 96.69 279 ASN A CA 1
ATOM 2066 C C . ASN A 1 279 ? -9.624 -11.753 15.912 1.00 96.69 279 ASN A C 1
ATOM 2068 O O . ASN A 1 279 ? -10.614 -12.480 15.880 1.00 96.69 279 ASN A O 1
ATOM 2072 N N . SER A 1 280 ? -8.808 -11.766 16.968 1.00 95.56 280 SER A N 1
ATOM 2073 C CA . SER A 1 280 ? -9.031 -12.549 18.194 1.00 95.56 280 SER A CA 1
ATOM 2074 C C . SER A 1 280 ? -9.342 -11.657 19.402 1.00 95.56 280 SER A C 1
ATOM 2076 O O . SER A 1 280 ? -8.858 -11.906 20.505 1.00 95.56 280 SER A O 1
ATOM 2078 N N . ILE A 1 281 ? -10.128 -10.592 19.210 1.00 95.44 281 ILE A N 1
ATOM 2079 C CA . ILE A 1 281 ? -10.426 -9.603 20.256 1.00 95.44 281 ILE A CA 1
ATOM 2080 C C . ILE A 1 281 ? -11.518 -10.156 21.196 1.00 95.44 281 ILE A C 1
ATOM 2082 O O . ILE A 1 281 ? -12.636 -10.396 20.737 1.00 95.44 281 ILE A O 1
ATOM 2086 N N . PRO A 1 282 ? -11.250 -10.337 22.506 1.00 94.88 282 PRO A N 1
ATOM 2087 C CA . PRO A 1 282 ? -12.227 -10.885 23.448 1.00 94.88 282 PRO A CA 1
ATOM 2088 C C . PRO A 1 282 ? -13.174 -9.819 24.009 1.00 94.88 282 PRO A C 1
ATOM 2090 O O . PRO A 1 282 ? -14.277 -10.138 24.451 1.00 94.88 282 PRO A O 1
ATOM 2093 N N . ALA A 1 283 ? -12.758 -8.552 24.017 1.00 93.56 283 ALA A N 1
ATOM 2094 C CA . ALA A 1 283 ? -13.546 -7.469 24.577 1.00 93.56 283 ALA A CA 1
ATOM 2095 C C . ALA A 1 283 ? -13.289 -6.129 23.884 1.00 93.56 283 ALA A C 1
ATOM 2097 O O . ALA A 1 283 ? -12.159 -5.806 23.517 1.00 93.56 283 ALA A O 1
ATOM 2098 N N . PHE A 1 284 ? -14.342 -5.321 23.789 1.00 93.50 284 PHE A N 1
ATOM 2099 C CA . PHE A 1 284 ? -14.275 -3.913 23.407 1.00 93.50 284 PHE A CA 1
ATOM 2100 C C . PHE A 1 284 ? -14.739 -3.075 24.604 1.00 93.50 284 PHE A C 1
ATOM 2102 O O . PHE A 1 284 ? -15.888 -3.208 25.021 1.00 93.50 284 PHE A O 1
ATOM 2109 N N . VAL A 1 285 ? -13.851 -2.271 25.196 1.00 92.38 285 VAL A N 1
ATOM 2110 C CA . VAL A 1 285 ? -14.111 -1.526 26.442 1.00 92.38 285 VAL A CA 1
ATOM 2111 C C . VAL A 1 285 ? -13.890 -0.023 26.263 1.00 92.38 285 VAL A C 1
ATOM 2113 O O . VAL A 1 285 ? -13.234 0.401 25.313 1.00 92.38 285 VAL A O 1
ATOM 2116 N N . GLN A 1 286 ? -14.413 0.782 27.191 1.00 89.38 286 GLN A N 1
ATOM 2117 C CA . GLN A 1 286 ? -14.407 2.247 27.121 1.00 89.38 286 GLN A CA 1
ATOM 2118 C C . GLN A 1 286 ? -13.024 2.881 26.884 1.00 89.38 286 GLN A C 1
ATOM 2120 O O . GLN A 1 286 ? -12.944 3.906 26.211 1.00 89.38 286 GLN A O 1
ATOM 2125 N N . SER A 1 287 ? -11.937 2.285 27.388 1.00 86.31 287 SER A N 1
ATOM 2126 C CA . SER A 1 287 ? -10.565 2.783 27.186 1.00 86.31 287 SER A CA 1
ATOM 2127 C C . SER A 1 287 ? -10.088 2.727 25.732 1.00 86.31 287 SER A C 1
ATOM 2129 O O . SER A 1 287 ? -9.098 3.363 25.395 1.00 86.31 287 SER A O 1
ATOM 2131 N N . HIS A 1 288 ? -10.778 1.990 24.859 1.00 84.75 288 HIS A N 1
ATOM 2132 C CA . HIS A 1 288 ? -10.419 1.834 23.447 1.00 84.75 288 HIS A CA 1
ATOM 2133 C C . HIS A 1 288 ? -11.202 2.774 22.516 1.00 84.75 288 HIS A C 1
ATOM 2135 O O . HIS A 1 288 ? -11.116 2.657 21.295 1.00 84.75 288 HIS A O 1
ATOM 2141 N N . VAL A 1 289 ? -12.018 3.671 23.074 1.00 84.69 289 VAL A N 1
ATOM 2142 C CA . VAL A 1 289 ? -12.985 4.466 22.313 1.00 84.69 289 VAL A CA 1
ATOM 2143 C C . VAL A 1 289 ? -12.358 5.748 21.777 1.00 84.69 289 VAL A C 1
ATOM 2145 O O . VAL A 1 289 ? -12.004 6.631 22.554 1.00 84.69 289 VAL A O 1
ATOM 2148 N N . ALA A 1 290 ? -12.341 5.901 20.452 1.00 90.19 290 ALA A N 1
ATOM 2149 C CA . ALA A 1 290 ? -12.353 7.218 19.823 1.00 90.19 290 ALA A CA 1
ATOM 2150 C C . ALA A 1 290 ? -13.810 7.684 19.684 1.00 90.19 290 ALA A C 1
ATOM 2152 O O . ALA A 1 290 ? -14.643 7.007 19.079 1.00 90.19 290 ALA A O 1
ATOM 2153 N N . GLN A 1 291 ? -14.135 8.839 20.269 1.00 89.19 291 GLN A N 1
ATOM 2154 C CA . GLN A 1 291 ? -15.509 9.363 20.307 1.00 89.19 291 GLN A CA 1
ATOM 2155 C C . GLN A 1 291 ? -16.056 9.707 18.914 1.00 89.19 291 GLN A C 1
ATOM 2157 O O . GLN A 1 291 ? -17.267 9.786 18.730 1.00 89.19 291 GLN A O 1
ATOM 2162 N N . SER A 1 292 ? -15.179 9.906 17.934 1.00 95.75 292 SER A N 1
ATOM 2163 C CA . SER A 1 292 ? -15.505 10.227 16.543 1.00 95.75 292 SER A CA 1
ATOM 2164 C C . SER A 1 292 ? -15.936 9.031 15.697 1.00 95.75 292 SER A C 1
ATOM 2166 O O . SER A 1 292 ? -16.404 9.244 14.577 1.00 95.75 292 SER A O 1
ATOM 2168 N N . ILE A 1 293 ? -15.825 7.797 16.206 1.00 97.19 293 ILE A N 1
ATOM 2169 C CA . ILE A 1 293 ? -16.166 6.591 15.444 1.00 97.19 293 ILE A CA 1
ATOM 2170 C C . ILE A 1 293 ? -17.657 6.593 15.092 1.00 97.19 293 ILE A C 1
ATOM 2172 O O . ILE A 1 293 ? -18.525 6.606 15.965 1.00 97.19 293 ILE A O 1
ATOM 2176 N N . LYS A 1 294 ? -17.925 6.497 13.790 1.00 98.19 294 LYS A N 1
ATOM 2177 C CA . LYS A 1 294 ? -19.250 6.358 13.178 1.00 98.19 294 LYS A CA 1
ATOM 2178 C C . LYS A 1 294 ? -19.499 4.951 12.660 1.00 98.19 294 LYS A C 1
ATOM 2180 O O . LYS A 1 294 ? -20.610 4.446 12.777 1.00 98.19 294 LYS A O 1
ATOM 2185 N N . THR A 1 295 ? -18.462 4.303 12.137 1.00 98.31 295 THR A N 1
ATOM 2186 C CA . THR A 1 295 ? -18.540 2.954 11.572 1.00 98.31 295 THR A CA 1
ATOM 2187 C C . THR A 1 295 ? -17.535 2.043 12.261 1.00 98.31 295 THR A C 1
ATOM 2189 O O . THR A 1 295 ? -16.333 2.307 12.242 1.00 98.31 295 THR A O 1
ATOM 2192 N N . LEU A 1 296 ? -18.026 0.948 12.846 1.00 97.56 296 LEU A N 1
ATOM 2193 C CA . LEU A 1 296 ? -17.217 -0.043 13.553 1.00 97.56 296 LEU A CA 1
ATOM 2194 C C . LEU A 1 296 ? -17.575 -1.463 13.106 1.00 97.56 296 LEU A C 1
ATOM 2196 O O . LEU A 1 296 ? -18.722 -1.900 13.232 1.00 97.56 296 LEU A O 1
ATOM 2200 N N . THR A 1 297 ? -16.581 -2.226 12.649 1.00 96.88 297 THR A N 1
ATOM 2201 C CA . THR A 1 297 ? -16.755 -3.658 12.357 1.00 96.88 297 THR A CA 1
ATOM 2202 C C . THR A 1 297 ? -15.961 -4.515 13.337 1.00 96.88 297 THR A C 1
ATOM 2204 O O . THR A 1 297 ? -14.756 -4.332 13.477 1.00 96.88 297 THR A O 1
ATOM 2207 N N . LEU A 1 298 ? -16.620 -5.493 13.951 1.00 95.44 298 LEU A N 1
ATOM 2208 C CA . LEU A 1 298 ? -16.074 -6.439 14.928 1.00 95.44 298 LEU A CA 1
ATOM 2209 C C . LEU A 1 298 ? -16.479 -7.895 14.633 1.00 95.44 298 LEU A C 1
ATOM 2211 O O . LEU A 1 298 ? -16.234 -8.772 15.457 1.00 95.44 298 LEU A O 1
ATOM 2215 N N . TYR A 1 299 ? -17.114 -8.169 13.491 1.00 94.31 299 TYR A N 1
ATOM 2216 C CA . TYR A 1 299 ? -17.538 -9.517 13.095 1.00 94.31 299 TYR A CA 1
ATOM 2217 C C . TYR A 1 299 ? -16.373 -10.517 13.112 1.00 94.31 299 TYR A C 1
ATOM 2219 O O . TYR A 1 299 ? -15.223 -10.123 12.927 1.00 94.31 299 TYR A O 1
ATOM 2227 N N . ARG A 1 300 ? -16.650 -11.814 13.296 1.00 93.06 300 ARG A N 1
ATOM 2228 C CA . ARG A 1 300 ? -15.604 -12.860 13.351 1.00 93.06 300 ARG A CA 1
ATOM 2229 C C . ARG A 1 300 ? -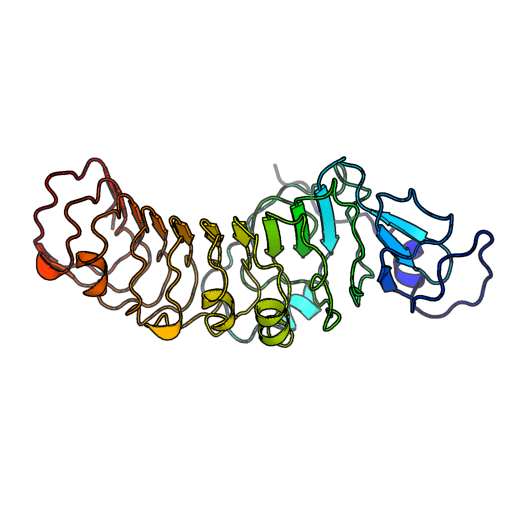14.479 -12.537 14.350 1.00 93.06 300 ARG A C 1
ATOM 2231 O O . ARG A 1 300 ? -13.303 -12.686 14.041 1.00 93.06 300 ARG A O 1
ATOM 2238 N N . ASN A 1 301 ? -14.853 -12.056 15.531 1.00 92.62 301 ASN A N 1
ATOM 2239 C CA . ASN A 1 301 ? -13.984 -12.016 16.705 1.00 92.62 301 ASN A CA 1
ATOM 2240 C C . ASN A 1 301 ? -14.527 -12.982 17.764 1.00 92.62 301 ASN A C 1
ATOM 2242 O O . ASN A 1 301 ? -15.708 -13.321 17.755 1.00 92.62 301 ASN A O 1
ATOM 2246 N N . HIS A 1 302 ? -13.700 -13.372 18.733 1.00 87.75 302 HIS A N 1
ATOM 2247 C CA . HIS A 1 302 ? -14.118 -14.195 19.876 1.00 87.75 302 HIS A CA 1
ATOM 2248 C C . HIS A 1 302 ? -14.635 -13.339 21.048 1.00 87.75 302 HIS A C 1
ATOM 2250 O O . HIS A 1 302 ? -14.262 -13.555 22.202 1.00 87.75 302 HIS A O 1
ATOM 2256 N N . MET A 1 303 ? -15.460 -12.328 20.753 1.00 90.00 303 MET A N 1
ATOM 2257 C CA . MET A 1 303 ? -15.883 -11.343 21.750 1.00 90.00 303 MET A CA 1
ATOM 2258 C C . MET A 1 303 ? -16.856 -11.927 22.778 1.00 90.00 303 MET A C 1
ATOM 2260 O O . MET A 1 303 ? -17.909 -12.454 22.427 1.00 90.00 303 MET A O 1
ATOM 2264 N N . THR A 1 304 ? -16.549 -11.726 24.057 1.00 90.44 304 THR A N 1
ATOM 2265 C CA 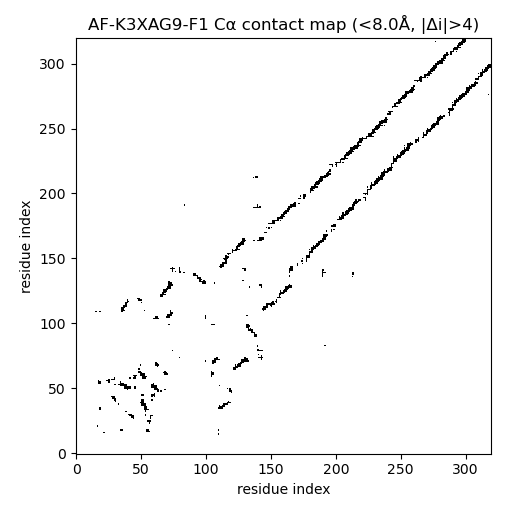. THR A 1 304 ? -17.412 -12.057 25.200 1.00 90.44 304 THR A CA 1
ATOM 2266 C C . THR A 1 304 ? -17.941 -10.817 25.921 1.00 90.44 304 THR A C 1
ATOM 2268 O O . THR A 1 304 ? -18.930 -10.912 26.647 1.00 90.44 304 THR A O 1
ATOM 2271 N N . LYS A 1 305 ? -17.327 -9.641 25.711 1.00 90.88 305 LYS A N 1
ATOM 2272 C CA . LYS A 1 305 ? -17.723 -8.380 26.357 1.00 90.88 305 LYS A CA 1
ATOM 2273 C C . LYS A 1 305 ? -17.702 -7.192 25.387 1.00 90.88 305 LYS A C 1
ATOM 2275 O O . LYS A 1 305 ? -16.726 -6.970 24.678 1.00 90.88 305 LYS A O 1
ATOM 2280 N N . PHE A 1 306 ? -18.758 -6.384 25.410 1.00 92.44 306 PHE A N 1
ATOM 2281 C CA . PHE A 1 306 ? -18.825 -5.089 24.729 1.00 92.44 306 PHE A CA 1
ATOM 2282 C C . PHE A 1 306 ? -19.340 -4.045 25.725 1.00 92.44 306 PHE A C 1
ATOM 2284 O O . PHE A 1 306 ? -20.500 -4.097 26.123 1.00 92.44 306 PHE A O 1
ATOM 2291 N N . ASP A 1 307 ? -18.460 -3.151 26.166 1.00 92.00 307 ASP A N 1
ATOM 2292 C CA . ASP A 1 307 ? -18.668 -2.217 27.279 1.00 92.00 307 ASP A CA 1
ATOM 2293 C C . ASP A 1 307 ? -18.025 -0.867 26.948 1.00 92.00 307 ASP A C 1
ATOM 2295 O O . ASP A 1 307 ? -16.992 -0.474 27.492 1.00 92.00 307 ASP A O 1
ATOM 2299 N N . ALA A 1 308 ? -18.602 -0.214 25.944 1.00 91.00 308 ALA A N 1
ATOM 2300 C CA . ALA A 1 308 ? -18.153 1.063 25.422 1.00 91.00 308 ALA A CA 1
ATOM 2301 C C . ALA A 1 308 ? -19.350 1.914 25.001 1.00 91.00 308 ALA A C 1
ATOM 2303 O O . ALA A 1 308 ? -20.297 1.422 24.382 1.00 91.00 308 ALA A O 1
ATOM 2304 N N . ILE A 1 309 ? -19.271 3.206 25.299 1.00 91.44 309 ILE A N 1
ATOM 2305 C CA . ILE A 1 309 ? -20.214 4.232 24.872 1.00 91.44 309 ILE A CA 1
ATOM 2306 C C . ILE A 1 309 ? -19.611 4.934 23.657 1.00 91.44 309 ILE A C 1
ATOM 2308 O O . ILE A 1 309 ? -18.582 5.601 23.768 1.00 91.44 309 ILE A O 1
ATOM 2312 N N . LEU A 1 310 ? -20.263 4.769 22.505 1.00 92.62 310 LEU A N 1
ATOM 2313 C CA . LEU A 1 310 ? -19.893 5.380 21.228 1.00 92.62 310 LEU A CA 1
ATOM 2314 C C . LEU A 1 310 ? -21.043 6.304 20.781 1.00 92.62 310 LEU A C 1
ATOM 2316 O O . LEU A 1 310 ? -21.950 5.850 20.083 1.00 92.62 310 LEU A O 1
ATOM 2320 N N . PRO A 1 311 ? -21.064 7.575 21.219 1.00 92.25 311 PRO A N 1
ATOM 2321 C CA . PRO A 1 311 ? -22.214 8.464 21.035 1.00 92.25 311 PRO A CA 1
ATOM 2322 C C . PRO A 1 311 ? -22.469 8.844 19.571 1.00 92.25 311 PRO A C 1
ATOM 2324 O O . PRO A 1 311 ? -23.595 9.188 19.228 1.00 92.25 311 PRO A O 1
ATOM 2327 N N . ASN A 1 312 ? -21.445 8.765 18.716 1.00 95.50 312 ASN A N 1
ATOM 2328 C CA . ASN A 1 312 ? -21.530 9.090 17.291 1.00 95.50 312 ASN A CA 1
ATOM 2329 C C . ASN A 1 312 ? -21.651 7.850 16.390 1.00 95.50 312 ASN A C 1
ATOM 2331 O O . ASN A 1 312 ? -21.558 7.982 15.172 1.00 95.50 312 ASN A O 1
ATOM 2335 N N . LEU A 1 313 ? -21.829 6.651 16.959 1.00 96.88 313 LEU A N 1
ATOM 2336 C CA . LEU A 1 313 ? -21.859 5.415 16.182 1.00 96.88 313 LEU A CA 1
ATOM 2337 C C . LEU A 1 313 ? -23.138 5.325 15.348 1.00 96.88 313 LEU A C 1
ATOM 2339 O O . LEU 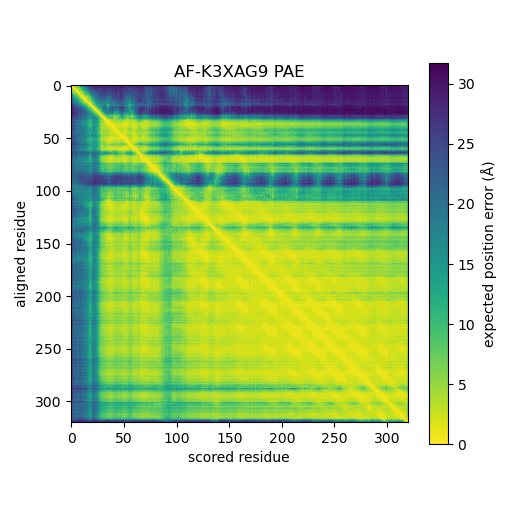A 1 313 ? -24.243 5.260 15.883 1.00 96.88 313 LEU A O 1
ATOM 2343 N N . GLU A 1 314 ? -22.967 5.259 14.036 1.00 97.31 314 GLU A N 1
ATOM 2344 C CA . GLU A 1 314 ? -24.039 5.105 13.056 1.00 97.31 314 GLU A CA 1
ATOM 2345 C C . GLU A 1 314 ? -24.176 3.628 12.638 1.00 97.31 314 GLU A C 1
ATOM 2347 O O . GLU A 1 314 ? -25.288 3.113 12.516 1.00 97.31 314 GLU A O 1
ATOM 2352 N N . TYR A 1 315 ? -23.052 2.914 12.487 1.00 97.06 315 TYR A N 1
ATOM 2353 C CA . TYR A 1 315 ? -23.014 1.534 11.996 1.00 97.06 315 TYR A CA 1
ATOM 2354 C C . TYR A 1 315 ? -22.126 0.628 12.858 1.00 97.06 315 TYR A C 1
ATOM 2356 O O . TYR A 1 315 ? -20.928 0.868 13.017 1.00 97.06 315 TYR A O 1
ATOM 2364 N N . LEU A 1 316 ? -22.706 -0.469 13.360 1.00 95.25 316 LEU A N 1
ATOM 2365 C CA . LEU A 1 316 ? -22.009 -1.502 14.130 1.00 95.25 316 LEU A CA 1
ATOM 2366 C C . LEU A 1 316 ? -22.215 -2.890 13.518 1.00 95.25 316 LEU A C 1
ATOM 2368 O O . LEU A 1 316 ? -23.308 -3.453 13.579 1.00 95.25 316 LEU A O 1
ATOM 2372 N N . TYR A 1 317 ? -21.138 -3.495 13.022 1.00 92.50 317 TYR A N 1
ATOM 2373 C CA . TYR A 1 317 ? -21.157 -4.842 12.446 1.00 92.50 317 TYR A CA 1
ATOM 2374 C C . TYR A 1 317 ? -20.420 -5.827 13.350 1.00 92.50 317 TYR A C 1
ATOM 2376 O O . TYR A 1 317 ? -19.214 -6.012 13.217 1.00 92.50 317 TYR A O 1
ATOM 2384 N N . ARG A 1 318 ? -21.134 -6.478 14.271 1.00 82.75 318 ARG A N 1
ATOM 2385 C CA . ARG A 1 318 ? -20.558 -7.391 15.283 1.00 82.75 318 ARG A CA 1
ATOM 2386 C C . ARG A 1 318 ? -20.991 -8.865 15.155 1.00 82.75 318 ARG A C 1
ATOM 2388 O O . ARG A 1 318 ? -20.903 -9.598 16.131 1.00 82.75 318 ARG A O 1
ATOM 2395 N N . GLY A 1 319 ? -21.518 -9.269 13.993 1.00 74.06 319 GLY A N 1
ATOM 2396 C CA . GLY A 1 319 ? -22.110 -10.599 13.754 1.00 74.06 319 GLY A CA 1
ATOM 2397 C C . GLY A 1 319 ? -21.147 -11.775 13.988 1.00 74.06 319 GLY A C 1
ATOM 2398 O O . GLY A 1 319 ? -19.955 -11.647 13.703 1.00 74.06 319 GLY A O 1
ATOM 2399 N N . GLY A 1 320 ? -21.701 -12.865 14.542 1.00 51.34 320 GLY A N 1
ATOM 2400 C CA . GLY A 1 320 ? -21.001 -14.028 15.116 1.00 51.34 320 GLY A CA 1
ATOM 2401 C C . GLY A 1 320 ? -20.186 -14.879 14.156 1.00 51.34 320 GLY A C 1
ATOM 2402 O O . GLY A 1 320 ? -20.495 -14.891 12.944 1.00 51.34 320 GLY A O 1
#

Solvent-accessible surface area (backbone atoms only — not comparable to full-atom values): 16364 Å² total; per-residue (Å²): 137,91,78,80,85,89,82,64,72,85,57,49,70,70,56,74,45,51,89,54,88,73,95,66,90,48,88,74,63,53,39,101,59,62,66,32,25,37,30,38,71,27,68,84,72,40,58,91,70,25,34,24,34,25,45,71,57,47,64,48,53,28,33,88,51,79,38,36,39,49,38,24,24,45,48,57,70,66,61,18,56,67,72,44,93,66,87,70,94,66,82,56,77,54,86,43,65,74,39,40,82,84,36,61,58,26,56,42,74,65,54,45,34,35,43,51,46,72,75,48,72,60,35,27,33,42,37,41,32,31,29,52,37,96,42,70,68,38,70,53,49,27,16,71,52,46,71,36,81,53,33,42,52,80,38,83,48,33,32,33,42,33,47,25,15,28,52,34,68,88,47,42,67,54,47,42,65,32,52,42,60,61,26,34,35,42,31,47,28,20,17,63,33,58,58,66,60,51,52,47,35,70,33,60,53,24,27,37,42,34,46,22,32,22,43,27,36,54,43,43,65,72,56,33,27,77,39,23,27,34,43,35,40,28,44,24,41,32,52,47,56,61,40,66,39,79,46,23,31,36,40,33,48,23,36,23,51,24,62,47,69,45,60,49,50,32,69,27,64,52,24,30,34,43,34,44,22,40,23,50,27,39,49,48,45,54,74,42,48,26,66,45,27,25,36,41,33,43,22,50,36,65,58,81,45,80,54,60,87,55,91,50,54,78,42,79,44,65,57,121